Protein AF-A0A7Y0R2D5-F1 (afdb_monomer)

Organism: Vibrio alginolyticus (NCBI:txid663)

Sequence (213 aa):
MATIHVSGTKLSPEKVQVPLNRKFLIALAVLFLLAMHFFMPNPGGSGLALSFNATTWIAFSFALGIGCYQLASNRILRYSKLTIGLLISAIIMTLPVFYPNADSTLAANKLIGLWSGFLFFVVLQQFHFSNKHRQRLLWFIVLAVVIEALFGLTQYLFLKPGNPFGYDTIANRPYGIFQQPNVMASFLATGLVIASYLLARQPYKYSRKLSDV

pLDDT: mean 88.31, std 12.71, range [44.97, 98.19]

Foldseek 3Di:
DDDDDCPPHPPPPDPPPDFCLVVLLVLLLCLLVPQQQDDDDFPDDDAVSQRSNVSNVVSLVSNLVSLVVLCVVVVDFDDDPVLVVLVVVLVVVCVVCPDPPHDCVVCVRVNCCSVSVSSSVSSVRSGDDDPVSVLSSLVSLLNSLVQQVVQQCCQQPPDDPPDNRPRDNPVSQRDRSNVDSVVNVVSNVSSVVSVVVSVVPDDCPPPPPPDDD

Nearest PDB structures (foldseek):
  2azj-assembly1_B  TM=2.675E-01  e=4.786E-01  Saccharolobus solfataricus
  7tai-assembly1_C  TM=2.132E-01  e=9.738E-01  Homo sapiens
  8fca-assembly1_A  TM=2.030E-01  e=3.337E+00  Homo sapiens
  8j8j-assembly1_B  TM=2.276E-01  e=9.021E+00  Mycobacterium tuberculosis H37Rv
  8x94-assembly1_A  TM=1.944E-01  e=5.358E+00  Homo sapiens

Secondary structure (DSSP, 8-state):
------TTSTTSPP--PPPTHHHHHHHHHHHHHTGGG--------SGGGSHHHHHHHHHHHHHHHHHHHHHHHH------HHHHHHHHHHHHHHGGGGSTT--HHHHHHHHHHHHHHHHHHHHHHHS---HHHHHHHHHHHHHHHHHHHHHHHHHHHH--TT-TT---TTTT---TTTT-HHHHHHHHHHHHHHHHHHHHTS-----------

Structure (mmCIF, N/CA/C/O backbone):
data_AF-A0A7Y0R2D5-F1
#
_entry.id   AF-A0A7Y0R2D5-F1
#
loop_
_atom_site.group_PDB
_atom_site.id
_atom_site.type_symbol
_atom_site.label_atom_id
_atom_site.label_alt_id
_atom_site.label_comp_id
_atom_site.label_asym_id
_atom_site.label_entity_id
_atom_site.label_seq_id
_atom_site.pdbx_PDB_ins_code
_atom_site.Cartn_x
_atom_site.Cartn_y
_atom_site.Cartn_z
_atom_site.occupancy
_atom_site.B_iso_or_equiv
_atom_site.auth_seq_id
_atom_site.auth_comp_id
_atom_site.auth_asym_id
_atom_site.auth_atom_id
_atom_site.pdbx_PDB_model_num
ATOM 1 N N . MET A 1 1 ? -41.477 -0.221 38.442 1.00 44.97 1 MET A N 1
ATOM 2 C CA . MET A 1 1 ? -40.235 -0.088 37.648 1.00 44.97 1 MET A CA 1
ATOM 3 C C . MET A 1 1 ? -40.588 0.737 36.417 1.00 44.97 1 MET A C 1
ATOM 5 O O . MET A 1 1 ? -41.401 0.276 35.631 1.00 44.97 1 MET A O 1
ATOM 9 N N . ALA A 1 2 ? -40.128 1.987 36.316 1.00 54.59 2 ALA A N 1
ATOM 10 C CA . ALA A 1 2 ? -40.517 2.883 35.223 1.00 54.59 2 ALA A CA 1
ATOM 11 C C . ALA A 1 2 ? -39.583 2.685 34.019 1.00 54.59 2 ALA A C 1
ATOM 13 O O . ALA A 1 2 ? -38.383 2.936 34.114 1.00 54.59 2 ALA A O 1
ATOM 14 N N . THR A 1 3 ? -40.119 2.214 32.896 1.00 60.94 3 THR A N 1
ATOM 15 C CA . THR A 1 3 ? -39.405 2.116 31.617 1.00 60.94 3 THR A CA 1
ATOM 16 C C . THR A 1 3 ? -39.427 3.470 30.917 1.00 60.94 3 THR A C 1
ATOM 18 O O . THR A 1 3 ? -40.472 3.921 30.454 1.00 60.94 3 THR A O 1
ATOM 21 N N . ILE A 1 4 ? -38.273 4.134 30.856 1.00 67.75 4 ILE A N 1
ATOM 22 C CA . ILE A 1 4 ? -38.132 5.448 30.223 1.00 67.75 4 ILE A CA 1
ATOM 23 C C . ILE A 1 4 ? -38.023 5.262 28.702 1.00 67.75 4 ILE A C 1
ATOM 25 O O . ILE A 1 4 ? -37.048 4.698 28.205 1.00 67.75 4 ILE A O 1
ATOM 29 N N . HIS A 1 5 ? -39.014 5.753 27.955 1.00 64.00 5 HIS A N 1
ATOM 30 C CA . HIS A 1 5 ? -38.984 5.811 26.492 1.00 64.00 5 HIS A CA 1
ATOM 31 C C . HIS A 1 5 ? -38.195 7.048 26.033 1.00 64.00 5 HIS A C 1
ATOM 33 O O . HIS A 1 5 ? -38.699 8.165 26.047 1.00 64.00 5 HIS A O 1
ATOM 39 N N . VAL A 1 6 ? -36.939 6.849 25.628 1.00 76.50 6 VAL A N 1
ATOM 40 C CA . VAL A 1 6 ? -36.021 7.916 25.166 1.00 76.50 6 VAL A CA 1
ATOM 41 C C . VAL A 1 6 ? -35.970 8.080 23.639 1.00 76.50 6 VAL A C 1
ATOM 43 O O . VAL A 1 6 ? -35.228 8.921 23.127 1.00 76.50 6 VAL A O 1
ATOM 46 N N . SER A 1 7 ? -36.758 7.307 22.889 1.00 63.78 7 SER A N 1
ATOM 47 C CA . SER A 1 7 ? -36.815 7.346 21.421 1.00 63.78 7 SER A CA 1
ATOM 48 C C . SER A 1 7 ? -37.226 8.735 20.903 1.00 63.78 7 SER A C 1
ATOM 50 O O . SER A 1 7 ? -38.314 9.206 21.206 1.00 63.78 7 SER A O 1
ATOM 52 N N . GLY A 1 8 ? -36.361 9.389 20.116 1.00 66.31 8 GLY A N 1
ATOM 53 C CA . GLY A 1 8 ? -36.620 10.718 19.533 1.00 66.31 8 GLY A CA 1
ATOM 54 C C . GLY A 1 8 ? -36.127 11.913 20.362 1.00 66.31 8 GLY A C 1
ATOM 55 O O . GLY A 1 8 ? -36.285 13.053 19.935 1.00 66.31 8 GLY A O 1
ATOM 56 N N . THR A 1 9 ? -35.497 11.678 21.517 1.00 78.00 9 THR A N 1
ATOM 57 C CA . THR A 1 9 ? -34.893 12.735 22.352 1.00 78.00 9 THR A CA 1
ATOM 58 C C . THR A 1 9 ? -33.369 12.784 22.198 1.00 78.00 9 THR A C 1
ATOM 60 O O . THR A 1 9 ? -32.759 11.828 21.732 1.00 78.00 9 THR A O 1
ATOM 63 N N . LYS A 1 10 ? -32.713 13.858 22.670 1.00 65.12 10 LYS A N 1
ATOM 64 C CA . LYS A 1 10 ? -31.234 13.937 22.758 1.00 65.12 10 LYS A CA 1
ATOM 65 C C . LYS A 1 10 ? -30.606 12.846 23.646 1.00 65.12 10 LYS A C 1
ATOM 67 O O . LYS A 1 10 ? -29.397 12.661 23.609 1.00 65.12 10 LYS A O 1
ATOM 72 N N . LEU A 1 11 ? -31.423 12.158 24.449 1.00 64.44 11 LEU A N 1
ATOM 73 C CA . LEU A 1 11 ? -31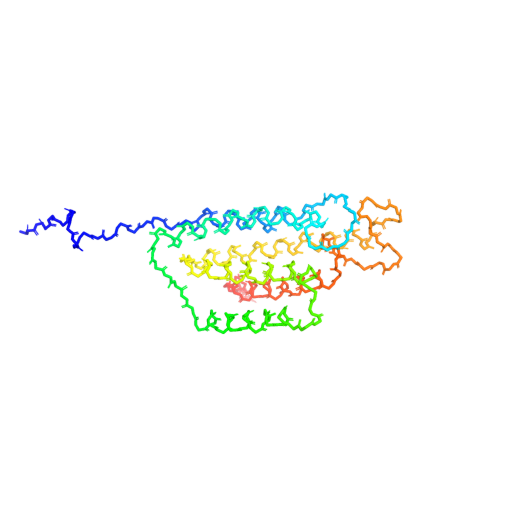.037 11.041 25.312 1.00 64.44 11 LEU A CA 1
ATOM 74 C C . LEU A 1 11 ? -31.230 9.678 24.627 1.00 64.44 11 LEU A C 1
ATOM 76 O O . LEU A 1 11 ? -30.951 8.647 25.238 1.00 64.44 11 LEU A O 1
ATOM 80 N N . SER A 1 12 ? -31.713 9.643 23.377 1.00 61.81 12 SER A N 1
ATOM 81 C CA . SER A 1 12 ? -31.755 8.402 22.609 1.00 61.81 12 SER A CA 1
ATOM 82 C C . SER A 1 12 ? -30.322 7.904 22.410 1.00 61.81 12 SER A C 1
ATOM 84 O O . SER A 1 12 ? -29.493 8.702 21.961 1.00 61.81 12 SER A O 1
ATOM 86 N N . PRO A 1 13 ? -30.007 6.629 22.706 1.00 59.66 13 PRO A N 1
ATOM 87 C CA . PRO A 1 13 ? -28.683 6.095 22.427 1.00 59.66 13 PRO A CA 1
ATOM 88 C C . PRO A 1 13 ? -28.382 6.311 20.945 1.00 59.66 13 PRO A C 1
ATOM 90 O O . PRO A 1 13 ? -29.146 5.875 20.078 1.00 59.66 13 PRO A O 1
ATOM 93 N N . GLU A 1 14 ? -27.304 7.045 20.666 1.00 59.59 14 GLU A N 1
ATOM 94 C CA . GLU A 1 14 ? -26.873 7.328 19.304 1.00 59.59 14 GLU A CA 1
ATOM 95 C C . GLU A 1 14 ? -26.738 5.991 18.575 1.00 59.59 14 GLU A C 1
ATOM 97 O O . GLU A 1 14 ? -26.116 5.052 19.080 1.00 59.59 14 GLU A O 1
ATOM 102 N N . LYS A 1 15 ? -27.414 5.860 17.429 1.00 52.84 15 LYS A N 1
ATOM 103 C CA . LYS A 1 15 ? -27.491 4.601 16.691 1.00 52.84 15 LYS A CA 1
ATOM 104 C C . LYS A 1 15 ? -26.086 4.253 16.208 1.00 52.84 15 LYS A C 1
ATOM 106 O O . LYS A 1 15 ? -25.672 4.713 15.148 1.00 52.84 15 LYS A O 1
ATOM 111 N N . VAL A 1 16 ? -25.358 3.458 16.995 1.00 55.94 16 VAL A N 1
ATOM 112 C CA . VAL A 1 16 ? -24.011 2.985 16.671 1.00 55.94 16 VAL A CA 1
ATOM 113 C C . VAL A 1 16 ? -24.111 2.229 15.355 1.00 55.94 16 VAL A C 1
ATOM 115 O O . VAL A 1 16 ? -24.606 1.101 15.301 1.00 55.94 16 VAL A O 1
ATOM 118 N N . GLN A 1 17 ? -23.716 2.880 14.263 1.00 61.12 17 GLN A N 1
ATOM 119 C CA . GLN A 1 17 ? -23.755 2.244 12.961 1.00 61.12 17 GLN A CA 1
ATOM 120 C C . GLN A 1 17 ? -22.763 1.087 12.942 1.00 61.12 17 GLN A C 1
ATOM 122 O O . GLN A 1 17 ? -21.652 1.177 13.470 1.00 61.12 17 GLN A O 1
ATOM 127 N N . VAL A 1 18 ? -23.192 -0.021 12.338 1.00 61.84 18 VAL A N 1
ATOM 128 C CA . VAL A 1 18 ? -22.400 -1.247 12.265 1.00 61.84 18 VAL A CA 1
ATOM 129 C C . VAL A 1 18 ? -21.063 -0.925 11.588 1.00 61.84 18 VAL A C 1
ATOM 131 O O . VAL A 1 18 ? -21.065 -0.388 10.478 1.00 61.84 18 VAL A O 1
ATOM 134 N N . PRO A 1 19 ? -19.918 -1.239 12.217 1.00 73.88 19 PRO A N 1
ATOM 135 C CA . PRO A 1 19 ? -18.622 -0.889 11.660 1.00 73.88 19 PRO A CA 1
ATOM 136 C C . PRO A 1 19 ? -18.417 -1.600 10.318 1.00 73.88 19 PRO A C 1
ATOM 138 O O . PRO A 1 19 ? -18.518 -2.827 10.229 1.00 73.88 19 PRO A O 1
ATOM 141 N N . LEU A 1 20 ? -18.049 -0.852 9.273 1.00 87.38 20 LEU A N 1
ATOM 142 C CA . LEU A 1 20 ? -17.816 -1.375 7.918 1.00 87.38 20 LEU A CA 1
ATOM 143 C C . LEU A 1 20 ? -16.516 -2.187 7.792 1.00 87.38 20 LEU A C 1
ATOM 145 O O . LEU A 1 20 ? -16.071 -2.488 6.684 1.00 87.38 20 LEU A O 1
ATOM 149 N N . ASN A 1 21 ? -15.948 -2.613 8.925 1.00 90.38 21 ASN A N 1
ATOM 150 C CA . ASN A 1 21 ? -14.736 -3.415 9.053 1.00 90.38 21 ASN A CA 1
ATOM 151 C C . ASN A 1 21 ? -14.682 -4.568 8.044 1.00 90.38 21 ASN A C 1
ATOM 153 O O . ASN A 1 21 ? -13.664 -4.753 7.392 1.00 90.38 21 ASN A O 1
ATOM 157 N N . ARG A 1 22 ? -15.762 -5.352 7.895 1.00 91.25 22 ARG A N 1
ATOM 158 C CA . ARG A 1 22 ? -15.768 -6.503 6.973 1.00 91.25 22 ARG A CA 1
ATOM 159 C C . ARG A 1 22 ? -15.600 -6.064 5.518 1.00 91.25 22 ARG A C 1
ATOM 161 O O . ARG A 1 22 ? -14.794 -6.655 4.811 1.00 91.25 22 ARG A O 1
ATOM 168 N N . LYS A 1 23 ? -16.341 -5.039 5.084 1.00 94.00 23 LYS A N 1
ATOM 169 C CA . LYS A 1 23 ? -16.268 -4.523 3.708 1.00 94.00 23 LYS A CA 1
ATOM 170 C C . LYS A 1 23 ? -14.892 -3.923 3.434 1.00 94.00 23 LYS A C 1
ATOM 172 O O . LYS A 1 23 ? -14.291 -4.218 2.410 1.00 94.00 23 LYS A O 1
ATOM 177 N N . PHE A 1 24 ? -14.371 -3.163 4.392 1.00 94.94 24 PHE A N 1
ATOM 178 C CA . PHE A 1 24 ? -13.039 -2.579 4.307 1.00 94.94 24 PHE A CA 1
ATOM 179 C C . PHE A 1 24 ? -11.937 -3.651 4.239 1.00 94.94 24 PHE A C 1
ATOM 181 O O . PHE A 1 24 ? -11.052 -3.570 3.397 1.00 94.94 24 PHE A O 1
ATOM 188 N N . LEU A 1 25 ? -12.027 -4.712 5.051 1.00 95.12 25 LEU A N 1
ATOM 189 C CA . LEU A 1 25 ? -11.098 -5.846 4.984 1.00 95.12 25 LEU A CA 1
ATOM 190 C C . LEU A 1 25 ? -11.156 -6.579 3.641 1.00 95.12 25 LEU A C 1
ATOM 192 O O . LEU A 1 25 ? -10.112 -6.989 3.151 1.00 95.12 25 LEU A O 1
ATOM 196 N N . ILE A 1 26 ? -12.343 -6.748 3.052 1.00 96.62 26 ILE A N 1
ATOM 197 C CA . ILE A 1 26 ? -12.482 -7.344 1.715 1.00 96.62 26 ILE A CA 1
ATOM 198 C C . ILE A 1 26 ? -11.821 -6.445 0.668 1.00 96.62 26 ILE A C 1
ATOM 200 O O . ILE A 1 26 ? -11.064 -6.948 -0.153 1.00 96.62 26 ILE A O 1
ATOM 204 N N . ALA A 1 27 ? -12.044 -5.130 0.726 1.00 96.75 27 ALA A N 1
ATOM 205 C CA . ALA A 1 27 ? -11.402 -4.189 -0.191 1.00 96.75 27 ALA A CA 1
ATOM 206 C C . ALA A 1 27 ? -9.868 -4.254 -0.091 1.00 96.75 27 ALA A C 1
ATOM 208 O O . ALA A 1 27 ? -9.187 -4.311 -1.111 1.00 96.75 27 ALA A O 1
ATOM 209 N N . LEU A 1 28 ? -9.322 -4.337 1.127 1.00 96.94 28 LEU A N 1
ATOM 210 C CA . LEU A 1 28 ? -7.883 -4.515 1.330 1.00 96.94 28 LEU A CA 1
ATOM 211 C C . LEU A 1 28 ? -7.375 -5.890 0.891 1.00 96.94 28 LEU A C 1
ATOM 213 O O . LEU A 1 28 ? -6.275 -5.976 0.359 1.00 96.94 28 LEU A O 1
ATOM 217 N N . ALA A 1 29 ? -8.161 -6.952 1.064 1.00 97.38 29 ALA A N 1
ATOM 218 C CA . ALA A 1 29 ? -7.810 -8.269 0.545 1.00 97.38 29 ALA A CA 1
ATOM 219 C C . ALA A 1 29 ? -7.727 -8.253 -0.986 1.00 97.38 29 ALA A C 1
ATOM 221 O O . ALA A 1 29 ? -6.763 -8.757 -1.545 1.00 97.38 29 ALA A O 1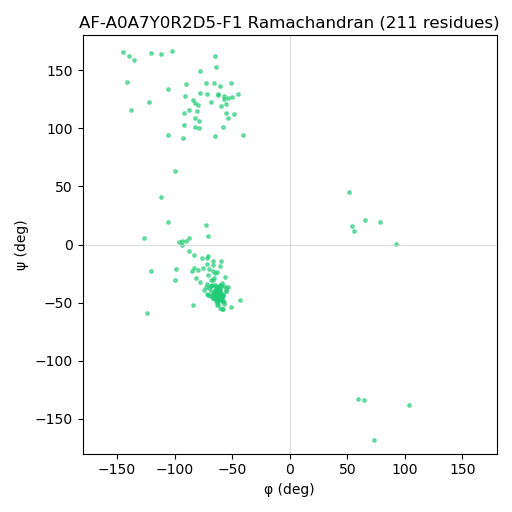
ATOM 222 N N . VAL A 1 30 ? -8.697 -7.633 -1.666 1.00 97.56 30 VAL A N 1
ATOM 223 C CA . VAL A 1 30 ? -8.672 -7.472 -3.128 1.00 97.56 30 VAL A CA 1
ATOM 224 C C . VAL A 1 30 ? -7.461 -6.649 -3.558 1.00 97.56 30 VAL A C 1
ATOM 226 O O . VAL A 1 30 ? -6.772 -7.039 -4.495 1.00 97.56 30 VAL A O 1
ATOM 229 N N . LEU A 1 31 ? -7.166 -5.552 -2.856 1.00 96.88 31 LEU A N 1
ATOM 230 C CA . LEU A 1 31 ? -6.004 -4.714 -3.144 1.00 96.88 31 LEU A CA 1
ATOM 231 C C . LEU A 1 31 ? -4.697 -5.509 -3.071 1.00 96.88 31 LEU A C 1
ATOM 233 O O . LEU A 1 31 ? -3.952 -5.542 -4.047 1.00 96.88 31 LEU A O 1
ATOM 237 N N . PHE A 1 32 ? -4.443 -6.161 -1.932 1.00 96.81 32 PHE A N 1
ATOM 238 C CA . PHE A 1 32 ? -3.174 -6.839 -1.676 1.00 96.81 32 PHE A CA 1
ATOM 239 C C . PHE A 1 32 ? -3.049 -8.187 -2.372 1.00 96.81 32 PHE A C 1
ATOM 241 O O . PHE A 1 32 ? -1.942 -8.559 -2.707 1.00 96.81 32 PHE A O 1
ATOM 24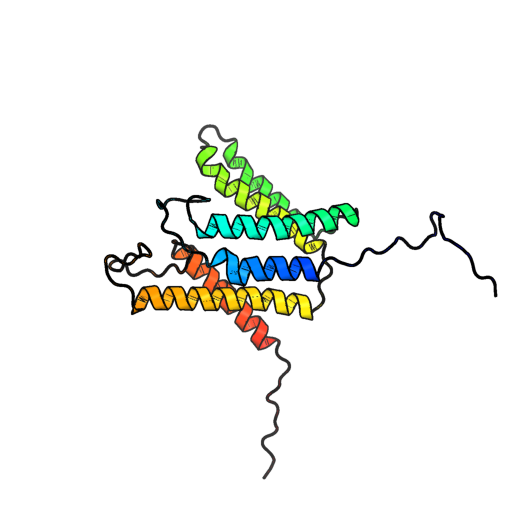8 N N . LEU A 1 33 ? -4.133 -8.942 -2.564 1.00 97.06 33 LEU A N 1
ATOM 249 C CA . LEU A 1 33 ? -4.049 -10.313 -3.082 1.00 97.06 33 LEU A CA 1
ATOM 250 C C . LEU A 1 33 ? -4.331 -10.410 -4.580 1.00 97.06 33 LEU A C 1
ATOM 252 O O . LEU A 1 33 ? 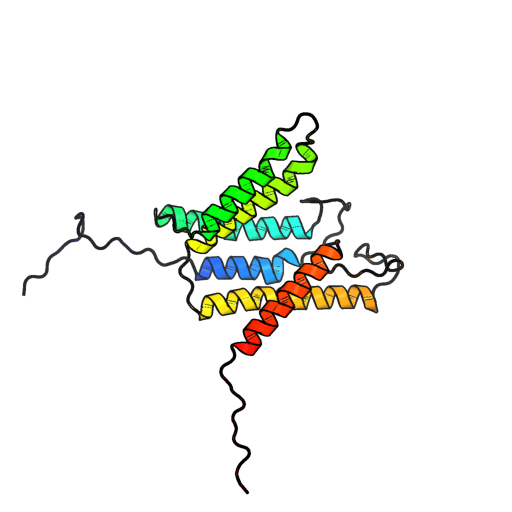-3.904 -11.377 -5.201 1.00 97.06 33 LEU A O 1
ATOM 256 N N . LEU A 1 34 ? -5.019 -9.431 -5.173 1.00 95.94 34 LEU A N 1
ATOM 257 C CA . LEU A 1 34 ? -5.424 -9.485 -6.581 1.00 95.94 34 LEU A CA 1
ATOM 258 C C . LEU A 1 34 ? -4.918 -8.278 -7.370 1.00 95.94 34 LEU A C 1
ATOM 260 O O . LEU A 1 34 ? -4.188 -8.442 -8.341 1.00 95.94 34 LEU A O 1
ATOM 264 N N . ALA A 1 35 ? -5.294 -7.067 -6.959 1.00 95.75 35 ALA A N 1
ATOM 265 C CA . ALA A 1 35 ? -5.157 -5.878 -7.793 1.00 95.75 35 ALA A CA 1
ATOM 266 C C . ALA A 1 35 ? -3.700 -5.506 -8.085 1.00 95.75 35 ALA A C 1
ATOM 268 O O . ALA A 1 35 ? -3.383 -5.154 -9.221 1.00 95.75 35 ALA A O 1
ATOM 269 N N . MET A 1 36 ? -2.819 -5.606 -7.086 1.00 94.38 36 MET A N 1
ATOM 270 C CA . MET A 1 36 ? -1.411 -5.245 -7.260 1.00 94.38 36 MET A CA 1
ATOM 271 C C . MET A 1 36 ? -0.620 -6.211 -8.143 1.00 94.38 36 MET A C 1
ATOM 273 O O . MET A 1 36 ? 0.376 -5.803 -8.719 1.00 94.38 36 MET A O 1
ATOM 277 N N . HIS A 1 37 ? -1.085 -7.447 -8.319 1.00 94.94 37 HIS A N 1
ATOM 278 C CA . HIS A 1 37 ? -0.378 -8.488 -9.074 1.00 94.94 37 HIS A CA 1
ATOM 279 C C . HIS A 1 37 ? -0.692 -8.470 -10.579 1.00 94.94 37 HIS A C 1
ATOM 281 O O . HIS A 1 37 ? -0.304 -9.379 -11.312 1.00 94.94 37 HIS A O 1
ATOM 287 N N . PHE A 1 38 ? -1.445 -7.474 -11.051 1.00 92.19 38 PHE A N 1
ATOM 288 C CA . PHE A 1 38 ? -1.891 -7.420 -12.436 1.00 92.19 38 PHE A CA 1
ATOM 289 C C . PHE A 1 38 ? -0.792 -6.911 -13.374 1.00 92.19 38 PHE A C 1
ATOM 291 O O . PHE A 1 38 ? -0.332 -5.768 -13.280 1.00 92.19 38 PHE A O 1
ATOM 298 N N . PHE A 1 39 ? -0.430 -7.750 -14.344 1.00 89.75 39 PHE A N 1
ATOM 299 C CA . PHE A 1 39 ? 0.496 -7.401 -15.411 1.00 89.75 39 PHE A CA 1
ATOM 300 C C . PHE A 1 39 ? -0.237 -7.189 -16.735 1.00 89.75 39 PHE A C 1
ATOM 302 O O . PHE A 1 39 ? -1.028 -8.027 -17.164 1.00 89.75 39 PHE A O 1
ATOM 309 N N . MET A 1 40 ? 0.101 -6.099 -17.418 1.00 88.81 40 MET A N 1
ATOM 310 C CA . MET A 1 40 ? -0.212 -5.886 -18.824 1.00 88.81 40 MET A CA 1
ATOM 311 C C . MET A 1 40 ? 0.987 -5.195 -19.481 1.00 88.81 40 MET A C 1
ATOM 313 O O . MET A 1 40 ? 1.567 -4.300 -18.849 1.00 88.81 40 MET A O 1
ATOM 317 N N . PRO A 1 41 ? 1.357 -5.568 -20.724 1.00 86.44 41 PRO A N 1
ATOM 318 C CA . PRO A 1 41 ? 2.361 -4.839 -21.486 1.00 86.44 41 PRO A CA 1
ATOM 319 C C . PRO A 1 41 ? 2.038 -3.348 -21.484 1.00 86.44 41 PRO A C 1
ATOM 321 O O . PRO A 1 41 ? 0.912 -2.935 -21.765 1.00 86.44 41 PRO A O 1
ATOM 324 N N . ASN A 1 42 ? 3.020 -2.549 -21.097 1.00 86.31 42 ASN A N 1
ATOM 325 C CA . ASN A 1 42 ? 2.868 -1.120 -20.904 1.00 86.31 42 ASN A CA 1
ATOM 326 C C . ASN A 1 42 ? 4.064 -0.397 -21.543 1.00 86.31 42 ASN A C 1
ATOM 328 O O . ASN A 1 42 ? 5.099 -1.024 -21.772 1.00 86.31 42 ASN A O 1
ATOM 332 N N . PRO A 1 43 ? 3.939 0.900 -21.867 1.00 78.56 43 PRO A N 1
ATOM 333 C CA . PRO A 1 43 ? 4.992 1.644 -22.561 1.00 78.56 43 PRO A CA 1
ATOM 334 C C . PRO A 1 43 ? 6.227 1.934 -21.683 1.00 78.56 43 PRO A C 1
ATOM 336 O O . PRO A 1 43 ? 7.112 2.675 -22.106 1.00 78.56 43 PRO A O 1
ATOM 339 N N . GLY A 1 44 ? 6.301 1.380 -20.465 1.00 78.62 44 GLY A N 1
ATOM 340 C CA . GLY A 1 44 ? 7.278 1.751 -19.447 1.00 78.62 44 GLY A CA 1
ATOM 341 C C . GLY A 1 44 ? 6.981 3.117 -18.814 1.00 78.62 44 GLY A C 1
ATOM 342 O O . GLY A 1 44 ? 5.907 3.696 -18.986 1.00 78.62 44 GLY A O 1
ATOM 343 N N . GLY A 1 45 ? 7.941 3.641 -18.050 1.00 84.69 45 GLY A N 1
ATOM 344 C CA . GLY A 1 45 ? 7.842 4.956 -17.410 1.00 84.69 45 GLY A CA 1
ATOM 345 C C . GLY A 1 45 ? 7.529 4.893 -15.912 1.00 84.69 45 GLY A C 1
ATOM 346 O O . GLY A 1 45 ? 8.128 4.113 -15.175 1.00 84.69 45 GLY A O 1
ATOM 347 N N . SER A 1 46 ? 6.647 5.776 -15.429 1.00 83.12 46 SER A N 1
ATOM 348 C CA . SER A 1 46 ? 6.364 5.931 -13.993 1.00 83.12 46 SER A CA 1
ATOM 349 C C . SER A 1 46 ? 4.898 6.263 -13.700 1.00 83.12 46 SER A C 1
ATOM 351 O O . SER A 1 46 ? 4.133 6.640 -14.588 1.00 83.12 46 SER A O 1
ATOM 353 N N . GLY A 1 47 ? 4.493 6.133 -12.432 1.00 85.75 47 GLY A N 1
ATOM 354 C CA . GLY A 1 47 ? 3.131 6.450 -11.999 1.00 85.75 47 GLY A CA 1
ATOM 355 C C . GLY A 1 47 ? 2.094 5.519 -12.630 1.00 85.75 47 GLY A C 1
ATOM 356 O O . GLY A 1 47 ? 2.284 4.303 -12.648 1.00 85.75 47 GLY A O 1
ATOM 357 N N . LEU A 1 48 ? 1.001 6.087 -13.145 1.00 86.31 48 LEU A N 1
ATOM 358 C CA . LEU A 1 48 ? -0.119 5.336 -13.732 1.00 86.31 48 LEU A CA 1
ATOM 359 C C . LEU A 1 48 ? 0.197 4.679 -15.085 1.00 86.31 48 LEU A C 1
ATOM 361 O O . LEU A 1 48 ? -0.597 3.864 -15.544 1.00 86.31 48 LEU A O 1
ATOM 365 N N . ALA A 1 49 ? 1.344 4.987 -15.704 1.00 86.75 49 ALA A N 1
ATOM 366 C CA . ALA A 1 49 ? 1.792 4.294 -16.914 1.00 86.75 49 ALA A CA 1
ATOM 367 C C . ALA A 1 49 ? 2.100 2.806 -16.654 1.00 86.75 49 ALA A C 1
ATOM 369 O O . ALA A 1 49 ? 2.018 1.983 -17.561 1.00 86.75 49 ALA A O 1
ATOM 370 N N . LEU A 1 50 ? 2.417 2.454 -15.404 1.00 87.62 50 LEU A N 1
ATOM 371 C CA . LEU A 1 50 ? 2.660 1.081 -14.978 1.00 87.62 50 LEU A CA 1
ATOM 372 C C . LEU A 1 50 ? 1.322 0.384 -14.698 1.00 87.62 50 LEU A C 1
ATOM 374 O O . LEU A 1 50 ? 0.553 0.824 -13.840 1.00 87.62 50 LEU A O 1
ATOM 378 N N . SER A 1 51 ? 1.056 -0.727 -15.390 1.00 87.19 51 SER A N 1
ATOM 379 C CA . SER A 1 51 ? -0.247 -1.418 -15.362 1.00 87.19 51 SER A CA 1
ATOM 380 C C . SER A 1 51 ? -0.706 -1.803 -13.952 1.00 87.19 51 SER A C 1
ATOM 382 O O . SER A 1 51 ? -1.878 -1.637 -13.616 1.00 87.19 51 SER A O 1
ATOM 384 N N . PHE A 1 52 ? 0.224 -2.262 -13.111 1.00 90.19 52 PHE A N 1
ATOM 385 C CA . PHE A 1 52 ? -0.072 -2.673 -11.739 1.00 90.19 52 PHE A CA 1
ATOM 386 C C . PHE A 1 52 ? -0.456 -1.492 -10.839 1.00 90.19 52 PHE A C 1
ATOM 388 O O . PHE A 1 52 ? -1.255 -1.647 -9.915 1.00 90.19 52 PHE A O 1
ATOM 395 N N . ASN A 1 53 ? 0.075 -0.290 -11.105 1.00 92.94 53 ASN A N 1
ATOM 396 C CA . ASN A 1 53 ? -0.311 0.907 -10.366 1.00 92.94 53 ASN A CA 1
ATOM 397 C C . ASN A 1 53 ? -1.766 1.248 -10.668 1.00 92.94 53 ASN A C 1
ATOM 399 O O . ASN A 1 53 ? -2.527 1.488 -9.736 1.00 92.94 53 ASN A O 1
ATOM 403 N N . ALA A 1 54 ? -2.176 1.233 -11.939 1.00 92.62 54 ALA A N 1
ATOM 404 C CA . ALA A 1 54 ? -3.548 1.558 -12.321 1.00 92.62 54 ALA A CA 1
ATOM 405 C C . ALA A 1 54 ? -4.571 0.637 -11.632 1.00 92.62 54 ALA A C 1
ATOM 407 O O . ALA A 1 54 ? -5.511 1.120 -10.997 1.00 92.62 54 ALA A O 1
ATOM 408 N N . THR A 1 55 ? -4.360 -0.681 -11.670 1.00 94.81 55 THR A N 1
ATOM 409 C CA . THR A 1 55 ? -5.243 -1.644 -10.991 1.00 94.81 55 THR A CA 1
ATOM 410 C C . THR A 1 55 ? -5.218 -1.491 -9.474 1.00 94.81 55 THR A C 1
ATOM 412 O O . THR A 1 55 ? -6.273 -1.539 -8.834 1.00 94.81 55 THR A O 1
ATOM 415 N N . THR A 1 56 ? -4.043 -1.236 -8.890 1.00 95.56 56 THR A N 1
ATOM 416 C CA . THR A 1 56 ? -3.908 -0.964 -7.452 1.00 95.56 56 THR A CA 1
ATOM 417 C C . THR A 1 56 ? -4.683 0.286 -7.051 1.00 95.56 56 THR A C 1
ATOM 419 O O . THR A 1 56 ? -5.436 0.237 -6.082 1.00 95.56 56 THR A O 1
ATOM 422 N N . TRP A 1 57 ? -4.572 1.382 -7.807 1.00 96.19 57 TRP A N 1
ATOM 423 C CA . TRP A 1 57 ? -5.299 2.630 -7.554 1.00 96.19 57 TRP A CA 1
ATOM 424 C C . TRP A 1 57 ? -6.815 2.454 -7.665 1.00 96.19 57 TRP A C 1
ATOM 426 O O . TRP A 1 57 ? -7.548 2.995 -6.835 1.00 96.19 57 TRP A O 1
ATOM 436 N N . ILE A 1 58 ? -7.291 1.645 -8.617 1.00 95.75 58 ILE A N 1
ATOM 437 C CA . ILE A 1 58 ? -8.714 1.296 -8.726 1.00 95.75 58 ILE A CA 1
ATOM 438 C C . ILE A 1 58 ? -9.180 0.580 -7.454 1.00 95.75 58 ILE A C 1
ATOM 440 O O . ILE A 1 58 ? -10.109 1.051 -6.799 1.00 95.75 58 ILE A O 1
ATOM 444 N N . ALA A 1 59 ? -8.521 -0.508 -7.045 1.00 96.69 59 ALA A N 1
ATOM 445 C CA . ALA A 1 59 ? -8.893 -1.239 -5.829 1.00 96.69 59 ALA A CA 1
ATOM 446 C C . ALA A 1 59 ? -8.771 -0.373 -4.560 1.00 96.69 59 ALA A C 1
ATOM 448 O O . ALA A 1 59 ? -9.620 -0.421 -3.666 1.00 96.69 59 ALA A O 1
ATOM 449 N N . PHE A 1 60 ? -7.740 0.465 -4.503 1.00 97.00 60 PHE A N 1
ATOM 450 C CA . PHE A 1 60 ? -7.486 1.401 -3.416 1.00 97.00 60 PHE A CA 1
ATOM 451 C C . PHE A 1 60 ? -8.569 2.471 -3.285 1.00 97.00 60 PHE A C 1
ATOM 453 O O . PHE A 1 60 ? -8.960 2.794 -2.163 1.00 97.00 60 PHE A O 1
ATOM 460 N N . SER A 1 61 ? -9.123 2.957 -4.399 1.00 97.00 61 SER A N 1
ATOM 461 C CA . SER A 1 61 ? -10.225 3.924 -4.382 1.00 97.00 61 SER A CA 1
ATOM 462 C C . SER A 1 61 ? -11.466 3.383 -3.660 1.00 97.00 61 SER A C 1
ATOM 464 O O . SER A 1 61 ? -12.099 4.118 -2.902 1.00 97.00 61 SER A O 1
ATOM 466 N N . PHE A 1 62 ? -11.766 2.082 -3.783 1.00 96.94 62 PHE A N 1
ATOM 467 C CA . PHE A 1 62 ? -12.856 1.445 -3.038 1.00 96.94 62 PHE A CA 1
ATOM 468 C C . PHE A 1 62 ? -12.562 1.381 -1.538 1.00 96.94 62 PHE A C 1
ATOM 470 O O . PHE A 1 62 ? -13.440 1.678 -0.725 1.00 96.94 62 PHE A O 1
ATOM 477 N N . ALA A 1 63 ? -11.333 1.021 -1.152 1.00 96.25 63 ALA A N 1
ATOM 478 C CA . ALA A 1 63 ? -10.932 1.002 0.254 1.00 96.25 63 ALA A CA 1
ATOM 479 C C . ALA A 1 63 ? -11.018 2.408 0.875 1.00 96.25 63 ALA A C 1
ATOM 481 O O . ALA A 1 63 ? -11.620 2.573 1.941 1.00 96.25 63 ALA A O 1
ATOM 482 N N . LEU A 1 64 ? -10.495 3.426 0.181 1.00 96.69 64 LEU A N 1
ATOM 483 C CA . LEU A 1 64 ? -10.619 4.827 0.581 1.00 96.69 64 LEU A CA 1
ATOM 484 C C . LEU A 1 64 ? -12.080 5.272 0.659 1.00 96.69 64 LEU A C 1
ATOM 486 O O . LEU A 1 64 ? -12.472 5.854 1.663 1.00 96.69 64 LEU A O 1
ATOM 490 N N . GLY A 1 65 ? -12.902 4.950 -0.341 1.00 96.31 65 GLY A N 1
ATOM 491 C CA . GLY A 1 65 ? -14.320 5.306 -0.374 1.00 96.31 65 GLY A CA 1
ATOM 492 C C . GLY A 1 65 ? -15.099 4.740 0.815 1.00 96.31 65 GLY A C 1
ATOM 493 O O . GLY A 1 65 ? -15.820 5.476 1.487 1.00 96.31 65 GLY A O 1
ATOM 494 N N . ILE A 1 66 ? -14.896 3.458 1.147 1.00 95.44 66 ILE A N 1
ATOM 495 C CA . ILE A 1 66 ? -15.496 2.825 2.337 1.00 95.44 66 ILE A CA 1
ATOM 496 C C . ILE A 1 66 ? -15.038 3.536 3.616 1.00 95.44 66 ILE A C 1
ATOM 498 O O . ILE A 1 66 ? -15.827 3.751 4.536 1.00 95.44 66 ILE A O 1
ATOM 502 N N . GLY A 1 67 ? -13.763 3.909 3.669 1.00 94.00 67 GLY A N 1
ATOM 503 C CA . GLY A 1 67 ? -13.165 4.653 4.765 1.00 94.00 67 GLY A CA 1
ATOM 504 C C . GLY A 1 67 ? -13.735 6.047 4.985 1.00 94.00 67 GLY A C 1
ATOM 505 O O . GLY A 1 67 ? -14.154 6.383 6.092 1.00 94.00 67 GLY A O 1
ATOM 506 N N . CYS A 1 68 ? -13.786 6.846 3.923 1.00 94.25 68 CYS A N 1
ATOM 507 C CA . CYS A 1 68 ? -14.373 8.180 3.934 1.00 94.25 68 CYS A CA 1
ATOM 508 C C . CYS A 1 68 ? -15.862 8.120 4.280 1.00 94.25 68 CYS A C 1
ATOM 510 O O . CYS A 1 68 ? -16.339 8.940 5.058 1.00 94.25 68 CYS A O 1
ATOM 512 N N . TYR A 1 69 ? -16.586 7.113 3.781 1.00 94.19 69 TYR A N 1
ATOM 513 C CA . TYR A 1 69 ? -17.983 6.894 4.147 1.00 94.19 69 TYR A CA 1
ATOM 514 C C . TYR A 1 69 ? -18.138 6.564 5.640 1.00 94.19 69 TYR A C 1
ATOM 516 O O . TYR A 1 69 ? -18.995 7.136 6.309 1.00 94.19 69 TYR A O 1
ATOM 524 N N . GLN A 1 70 ? -17.276 5.706 6.201 1.00 90.88 70 GLN A N 1
ATOM 525 C CA . GLN A 1 70 ? -17.264 5.418 7.641 1.00 90.88 70 GLN A CA 1
ATOM 526 C C . GLN A 1 70 ? -16.994 6.683 8.472 1.00 90.88 70 GLN A C 1
ATOM 528 O O . GLN A 1 70 ? -17.657 6.897 9.488 1.00 90.88 70 GLN A O 1
ATOM 533 N N . LEU A 1 71 ? -16.045 7.518 8.039 1.00 91.38 71 LEU A N 1
ATOM 534 C CA . LEU A 1 71 ? -15.723 8.790 8.687 1.00 91.38 71 LEU A CA 1
ATOM 535 C C . LEU A 1 71 ? -16.912 9.761 8.639 1.00 91.38 71 LEU A C 1
ATOM 537 O O . LEU A 1 71 ? -17.311 10.293 9.674 1.00 91.38 71 LEU A O 1
ATOM 541 N N . ALA A 1 72 ? -17.512 9.945 7.461 1.00 90.50 72 ALA A N 1
ATOM 542 C CA . ALA A 1 72 ? -18.655 10.832 7.261 1.00 90.50 72 ALA A CA 1
ATOM 543 C C . ALA A 1 72 ? -19.884 10.392 8.071 1.00 90.50 72 ALA A C 1
ATOM 545 O O . ALA A 1 72 ? -20.602 11.230 8.615 1.00 90.50 72 ALA A O 1
ATOM 546 N N . SER A 1 73 ? -20.105 9.079 8.186 1.00 87.69 73 SER A N 1
ATOM 547 C CA . SER A 1 73 ? -21.249 8.533 8.917 1.00 87.69 73 SER A CA 1
ATOM 548 C C . SER A 1 73 ? -21.090 8.638 10.434 1.00 87.69 73 SER A C 1
ATOM 550 O O . SER A 1 73 ? -22.045 8.963 11.135 1.00 87.69 73 SER A O 1
ATOM 552 N N . ASN A 1 74 ? -19.875 8.413 10.946 1.00 86.56 74 ASN A N 1
ATOM 553 C CA . ASN A 1 74 ? -19.593 8.505 12.379 1.00 86.56 74 ASN A CA 1
ATOM 554 C C . ASN A 1 74 ? -19.405 9.946 12.868 1.00 86.56 74 ASN A C 1
ATOM 556 O O . ASN A 1 74 ? -19.500 10.177 14.067 1.00 86.56 74 ASN A O 1
ATOM 560 N N . ARG A 1 75 ? -19.074 10.893 11.974 1.00 86.69 75 ARG A N 1
ATOM 561 C CA . ARG A 1 75 ? -18.828 12.322 12.270 1.00 86.69 75 ARG A CA 1
ATOM 562 C C . ARG A 1 75 ? -17.774 12.598 13.351 1.00 86.69 75 ARG A C 1
ATOM 564 O O . ARG A 1 75 ? -17.680 13.709 13.862 1.00 86.69 75 ARG A O 1
ATOM 571 N N . ILE A 1 76 ? -16.956 11.602 13.677 1.00 85.88 76 ILE A N 1
ATOM 572 C CA . ILE A 1 76 ? -15.887 11.687 14.670 1.00 85.88 76 ILE A CA 1
ATOM 573 C C . ILE A 1 76 ? -14.582 11.341 13.969 1.00 85.88 76 ILE A C 1
ATOM 575 O O . ILE A 1 76 ? -14.443 10.244 13.428 1.00 85.88 76 ILE A O 1
ATOM 579 N N . LEU A 1 77 ? -13.620 12.262 14.021 1.00 91.31 77 LEU A N 1
ATOM 580 C CA . LEU A 1 77 ? -12.272 12.046 13.514 1.00 91.31 77 LEU A CA 1
ATOM 581 C C . LEU A 1 77 ? -11.371 11.525 14.636 1.00 91.31 77 LEU A C 1
ATOM 583 O O . LEU A 1 77 ? -11.053 12.240 15.584 1.00 91.31 77 LEU A O 1
ATOM 587 N N . ARG A 1 78 ? -10.928 10.276 14.513 1.00 91.00 78 ARG A N 1
ATOM 588 C CA . ARG A 1 78 ? -9.925 9.682 15.405 1.00 91.00 78 ARG A CA 1
ATOM 589 C C . ARG A 1 78 ? -8.533 9.916 14.842 1.00 91.00 78 ARG A C 1
ATOM 591 O O . ARG A 1 78 ? -8.276 9.566 13.693 1.00 91.00 78 ARG A O 1
ATOM 598 N N . TYR A 1 79 ? -7.638 10.465 15.652 1.00 94.69 79 TYR A N 1
ATOM 599 C CA . TYR A 1 79 ? -6.246 10.687 15.277 1.00 94.69 79 TYR A CA 1
ATOM 600 C C . TYR A 1 79 ? -5.305 10.360 16.439 1.00 94.69 79 TYR A C 1
ATOM 602 O O . TYR A 1 79 ? -5.703 10.279 17.600 1.00 94.69 79 TYR A O 1
ATOM 610 N N . SER A 1 80 ? -4.034 10.165 16.112 1.00 95.00 80 SER A N 1
ATOM 611 C CA . SER A 1 80 ? -2.953 9.877 17.056 1.00 95.00 80 SER A CA 1
ATOM 612 C C . SER A 1 80 ? -1.863 10.946 16.974 1.00 95.00 80 SER A C 1
ATOM 614 O O . SER A 1 80 ? -1.777 11.675 15.986 1.00 95.00 80 SER A O 1
ATOM 616 N N . LYS A 1 81 ? -0.964 11.009 17.969 1.00 96.56 81 LYS A N 1
ATOM 617 C CA . LYS A 1 81 ? 0.235 11.874 17.906 1.00 96.56 81 LYS A CA 1
ATOM 618 C C . LYS A 1 81 ? 1.053 11.621 16.629 1.00 96.56 81 LYS A C 1
ATOM 620 O O . LYS A 1 81 ? 1.535 12.564 16.011 1.00 96.56 81 LYS A O 1
ATOM 625 N N . LEU A 1 82 ? 1.117 10.359 16.189 1.00 96.75 82 LEU A N 1
ATOM 626 C CA . LEU A 1 82 ? 1.740 9.968 14.923 1.00 96.75 82 LEU A CA 1
ATOM 627 C C . LEU A 1 82 ? 1.057 10.621 13.710 1.00 96.75 82 LEU A C 1
ATOM 629 O O . LEU A 1 82 ? 1.739 11.011 12.774 1.00 96.75 82 LEU A O 1
ATOM 633 N N . THR A 1 83 ? -0.268 10.795 13.736 1.00 96.81 83 THR A N 1
ATOM 634 C CA . THR A 1 83 ? -1.007 11.463 12.645 1.00 96.81 83 THR A CA 1
ATOM 635 C C . THR A 1 83 ? -0.570 12.907 12.477 1.00 96.81 83 THR A C 1
ATOM 637 O O . THR A 1 83 ? -0.372 13.348 11.353 1.00 96.81 83 THR A O 1
ATOM 640 N N . ILE A 1 84 ? -0.373 13.624 13.585 1.00 97.44 84 ILE A N 1
ATOM 641 C CA . ILE A 1 84 ? 0.100 15.011 13.558 1.00 97.44 84 ILE A CA 1
ATOM 642 C C . ILE A 1 84 ? 1.533 15.065 13.022 1.00 97.44 84 ILE A C 1
ATOM 644 O O . ILE A 1 84 ? 1.819 15.865 12.137 1.00 97.44 84 ILE A O 1
ATOM 648 N N . GLY A 1 85 ? 2.414 14.180 13.504 1.00 97.81 85 GLY A N 1
ATOM 649 C CA . GLY A 1 85 ? 3.789 14.091 13.006 1.00 97.81 85 GLY A CA 1
ATOM 650 C C . GLY A 1 85 ? 3.845 13.838 11.497 1.00 97.81 85 GLY A C 1
ATOM 651 O O . GLY A 1 85 ? 4.497 14.585 10.777 1.00 97.81 85 GLY A O 1
ATOM 652 N N . LEU A 1 86 ? 3.089 12.849 11.008 1.00 97.62 86 LEU A N 1
ATOM 653 C CA . LEU A 1 86 ? 3.014 12.530 9.579 1.00 97.62 86 LEU A CA 1
ATOM 654 C C . LEU A 1 86 ? 2.380 13.653 8.750 1.00 97.62 86 LEU A C 1
ATOM 656 O O . LEU A 1 86 ? 2.810 13.871 7.622 1.00 97.62 86 LEU A O 1
ATOM 660 N N . LEU A 1 87 ? 1.400 14.382 9.294 1.00 98.19 87 LEU A N 1
ATOM 661 C CA . LEU A 1 87 ? 0.818 15.548 8.626 1.00 98.19 87 LEU A CA 1
ATOM 662 C C . LEU A 1 87 ? 1.866 16.648 8.440 1.00 98.19 87 LEU A C 1
ATOM 664 O O . LEU A 1 87 ? 2.014 17.169 7.338 1.00 98.19 87 LEU A O 1
ATOM 668 N N . ILE A 1 88 ? 2.624 16.968 9.492 1.00 98.19 88 ILE A N 1
ATOM 669 C CA . ILE A 1 88 ? 3.713 17.951 9.422 1.00 98.19 88 ILE A CA 1
ATOM 670 C C . ILE A 1 88 ? 4.759 17.499 8.397 1.00 98.19 88 ILE A C 1
ATOM 672 O O . ILE A 1 88 ? 5.156 18.290 7.545 1.00 98.19 88 ILE A O 1
ATOM 676 N N . SER A 1 89 ? 5.158 16.223 8.414 1.00 97.56 89 SER A N 1
ATOM 677 C CA . SER A 1 89 ? 6.081 15.671 7.416 1.00 97.56 89 SER A CA 1
ATOM 678 C C . SER A 1 89 ? 5.538 15.796 5.990 1.00 97.56 89 SER A C 1
ATOM 680 O O . SER A 1 89 ? 6.274 16.224 5.106 1.00 97.56 89 SER A O 1
ATOM 682 N N . ALA A 1 90 ? 4.259 15.485 5.757 1.00 97.75 90 ALA A N 1
ATOM 683 C CA . ALA A 1 90 ? 3.638 15.606 4.439 1.00 97.75 90 ALA A CA 1
ATOM 684 C C . ALA A 1 90 ? 3.590 17.063 3.948 1.00 97.75 90 ALA A C 1
ATOM 686 O O . ALA A 1 90 ? 3.865 17.331 2.776 1.00 97.75 90 ALA A O 1
ATOM 687 N N . ILE A 1 91 ? 3.312 18.014 4.847 1.00 97.88 91 ILE A N 1
ATOM 688 C CA . ILE A 1 91 ? 3.358 19.451 4.549 1.00 97.88 91 ILE A CA 1
ATOM 689 C C . ILE A 1 91 ? 4.780 19.858 4.155 1.00 97.88 91 ILE A C 1
ATOM 691 O O . ILE A 1 91 ? 4.965 20.437 3.087 1.00 97.88 91 ILE A O 1
ATOM 695 N N . ILE A 1 92 ? 5.788 19.498 4.958 1.00 97.56 92 ILE A N 1
ATOM 696 C CA . ILE A 1 92 ? 7.198 19.809 4.676 1.00 97.56 92 ILE A CA 1
ATOM 697 C C . ILE A 1 92 ? 7.628 19.218 3.328 1.00 97.56 92 ILE A C 1
ATOM 699 O O . ILE A 1 92 ? 8.239 19.915 2.523 1.00 97.56 92 ILE A O 1
ATOM 703 N N . MET A 1 93 ? 7.262 17.967 3.039 1.00 96.44 93 MET A N 1
ATOM 704 C CA . MET A 1 93 ? 7.570 17.311 1.762 1.00 96.44 93 MET A CA 1
ATOM 705 C C . MET A 1 93 ? 6.845 17.932 0.559 1.00 96.44 93 MET A C 1
ATOM 707 O O . MET A 1 93 ? 7.269 17.716 -0.574 1.00 96.44 93 MET A O 1
ATOM 711 N N . THR A 1 94 ? 5.779 18.706 0.780 1.00 96.56 94 THR A N 1
ATOM 712 C CA . THR A 1 94 ? 5.055 19.427 -0.280 1.00 96.56 94 THR A CA 1
ATOM 713 C C . THR A 1 94 ? 5.699 20.785 -0.597 1.00 96.56 94 THR A C 1
ATOM 715 O O . THR A 1 94 ? 5.554 21.278 -1.713 1.00 96.56 94 THR A O 1
ATOM 718 N N . LEU A 1 95 ? 6.463 21.375 0.333 1.00 94.88 95 LEU A N 1
ATOM 719 C CA . LEU A 1 95 ? 7.072 22.705 0.168 1.00 94.88 95 LEU A CA 1
ATOM 720 C C . LEU A 1 95 ? 7.955 22.877 -1.082 1.00 94.88 95 LEU A C 1
ATOM 722 O O . LEU A 1 95 ? 7.846 23.933 -1.708 1.00 94.88 95 LEU A O 1
ATOM 726 N N . PRO A 1 96 ? 8.791 21.898 -1.495 1.00 94.44 96 PRO A N 1
ATOM 727 C CA . PRO A 1 96 ? 9.685 22.076 -2.640 1.00 94.44 96 PRO A CA 1
ATOM 728 C C . PRO A 1 96 ? 8.972 22.373 -3.964 1.00 94.44 96 PRO A C 1
ATOM 730 O O . PRO A 1 96 ? 9.598 22.887 -4.881 1.00 94.44 96 PRO A O 1
ATOM 733 N N . VAL A 1 97 ? 7.672 22.083 -4.074 1.00 95.06 97 VAL A N 1
ATOM 734 C CA . VAL A 1 97 ? 6.861 22.372 -5.273 1.00 95.06 97 VAL A CA 1
ATOM 735 C C . VAL A 1 97 ? 6.684 23.873 -5.503 1.00 95.06 97 VAL A C 1
ATOM 737 O O . VAL A 1 97 ? 6.446 24.291 -6.630 1.00 95.06 97 VAL A O 1
ATOM 740 N N . PHE A 1 98 ? 6.827 24.691 -4.460 1.00 94.25 98 PHE A N 1
ATOM 741 C CA . PHE A 1 98 ? 6.708 26.147 -4.550 1.00 94.25 98 PHE A CA 1
ATOM 742 C C . PHE A 1 98 ? 8.042 26.845 -4.849 1.00 94.25 98 PHE A C 1
ATOM 744 O O . PHE A 1 98 ? 8.103 28.074 -4.852 1.00 94.25 98 PHE A O 1
ATOM 751 N N . TYR A 1 99 ? 9.128 26.095 -5.059 1.00 94.81 99 TYR A N 1
ATOM 752 C CA . TYR A 1 99 ? 10.431 26.688 -5.353 1.00 94.81 99 TYR A CA 1
ATOM 753 C C . TYR A 1 99 ? 10.512 27.147 -6.819 1.00 94.81 99 TYR A C 1
ATOM 755 O O . TYR A 1 99 ? 9.910 26.511 -7.682 1.00 94.81 99 TYR A O 1
ATOM 763 N N . PRO A 1 100 ? 11.285 28.206 -7.137 1.00 92.44 100 PRO A N 1
ATOM 764 C CA . PRO A 1 100 ? 11.314 28.794 -8.483 1.00 92.44 100 PRO A CA 1
ATOM 765 C C . PRO A 1 100 ? 11.660 27.821 -9.622 1.00 92.44 100 PRO A C 1
ATOM 767 O O . PRO A 1 100 ? 11.205 28.011 -10.742 1.00 92.44 100 PRO A O 1
ATOM 770 N N . ASN A 1 101 ? 12.434 26.769 -9.334 1.00 91.25 101 ASN A N 1
ATOM 771 C CA . ASN A 1 101 ? 12.870 25.762 -10.310 1.00 91.25 101 ASN A CA 1
ATOM 772 C C . ASN A 1 101 ? 12.127 24.422 -10.159 1.00 91.25 101 ASN A C 1
ATOM 774 O O . ASN A 1 101 ? 12.636 23.377 -10.567 1.00 91.25 101 ASN A O 1
ATOM 778 N N . ALA A 1 102 ? 10.971 24.418 -9.496 1.00 91.75 102 ALA A N 1
ATOM 779 C CA . ALA A 1 102 ? 10.216 23.200 -9.263 1.00 91.75 102 ALA A CA 1
ATOM 780 C C . ALA A 1 102 ? 9.439 22.772 -10.513 1.00 91.75 102 ALA A C 1
ATOM 782 O O . ALA A 1 102 ? 8.675 23.545 -11.087 1.00 91.75 102 ALA A O 1
ATOM 783 N N . ASP A 1 103 ? 9.577 21.500 -10.884 1.00 92.38 103 ASP A N 1
ATOM 784 C CA . ASP A 1 103 ? 8.735 20.881 -11.903 1.00 92.38 103 ASP A CA 1
ATOM 785 C C . A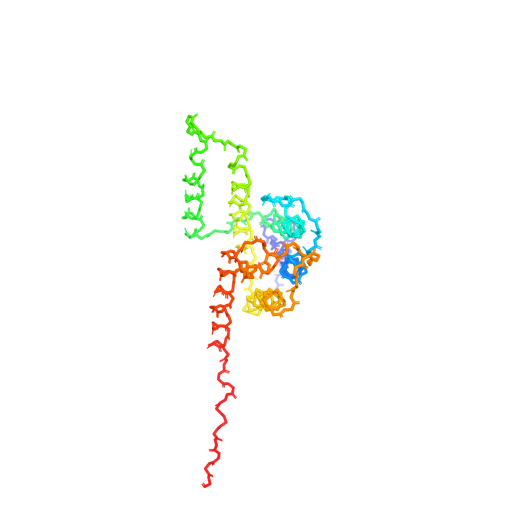SP A 1 103 ? 7.511 20.229 -11.243 1.00 92.38 103 ASP A C 1
ATOM 787 O O . ASP A 1 103 ? 7.581 19.149 -10.640 1.00 92.38 103 ASP A O 1
ATOM 791 N N . SER A 1 104 ? 6.367 20.905 -11.358 1.00 88.31 104 SER A N 1
ATOM 792 C CA . SER A 1 104 ? 5.096 20.446 -10.798 1.00 88.31 104 SER A CA 1
ATOM 793 C C . SER A 1 104 ? 4.589 19.161 -11.457 1.00 88.31 104 SER A C 1
ATOM 795 O O . SER A 1 104 ? 3.949 18.346 -10.787 1.00 88.31 104 SER A O 1
ATOM 797 N N . THR A 1 105 ? 4.921 18.918 -12.728 1.00 89.31 105 THR A N 1
ATOM 798 C CA . THR A 1 105 ? 4.486 17.721 -13.460 1.00 89.31 105 THR A CA 1
ATOM 799 C C . THR A 1 105 ? 5.218 16.478 -12.960 1.00 89.31 105 THR A C 1
ATOM 801 O O . THR A 1 105 ? 4.591 15.456 -12.670 1.00 89.31 105 THR A O 1
ATOM 804 N N . LEU A 1 106 ? 6.529 16.586 -12.726 1.00 87.44 106 LEU A N 1
ATOM 805 C CA . LEU A 1 106 ? 7.335 15.508 -12.144 1.00 87.44 106 LEU A CA 1
ATOM 806 C C . LEU A 1 106 ? 7.021 15.270 -10.660 1.00 87.44 106 LEU A C 1
ATOM 808 O O . LEU A 1 106 ? 7.236 14.162 -10.142 1.00 87.44 106 LEU A O 1
ATOM 812 N N . ALA A 1 107 ? 6.541 16.295 -9.954 1.00 91.62 107 ALA A N 1
ATOM 813 C CA . ALA A 1 107 ? 6.137 16.199 -8.556 1.00 91.62 107 ALA A CA 1
ATOM 814 C C . ALA A 1 107 ? 4.726 15.613 -8.373 1.00 91.62 107 ALA A C 1
ATOM 816 O O . ALA A 1 107 ? 4.486 14.945 -7.366 1.00 91.62 107 ALA A O 1
ATOM 817 N N . ALA A 1 108 ? 3.818 15.796 -9.339 1.00 91.31 108 ALA A N 1
ATOM 818 C CA . ALA A 1 108 ? 2.399 15.453 -9.217 1.00 91.31 108 ALA A CA 1
ATOM 819 C C . ALA A 1 108 ? 2.159 14.016 -8.729 1.00 91.31 108 ALA A C 1
ATOM 821 O O . ALA A 1 108 ? 1.523 13.812 -7.696 1.00 91.31 108 ALA A O 1
ATOM 822 N N . ASN A 1 109 ? 2.741 13.015 -9.400 1.00 90.44 109 ASN A N 1
ATOM 823 C CA . ASN A 1 109 ? 2.570 11.605 -9.021 1.00 90.44 109 ASN A CA 1
ATOM 824 C C . ASN A 1 109 ? 3.075 11.307 -7.597 1.00 90.44 109 ASN A C 1
ATOM 826 O O . ASN A 1 109 ? 2.478 10.502 -6.881 1.00 90.44 109 ASN A O 1
ATOM 830 N N . LYS A 1 110 ? 4.154 11.975 -7.167 1.00 91.19 110 LYS A N 1
ATOM 831 C CA . LYS A 1 110 ? 4.733 11.807 -5.826 1.00 91.19 110 LYS A CA 1
ATOM 832 C C . LYS A 1 110 ? 3.819 12.412 -4.759 1.00 91.19 110 LYS A C 1
ATOM 834 O O . LYS A 1 110 ? 3.566 11.771 -3.742 1.00 91.19 110 LYS A O 1
ATOM 839 N N . LEU A 1 111 ? 3.282 13.608 -5.010 1.00 95.44 111 LEU A N 1
ATOM 840 C CA . LEU A 1 111 ? 2.357 14.288 -4.099 1.00 95.44 111 LEU A CA 1
ATOM 841 C C . LEU A 1 111 ? 1.008 13.575 -4.003 1.00 95.44 111 LEU A C 1
ATOM 843 O O . LEU A 1 111 ? 0.477 13.437 -2.904 1.00 95.44 111 LEU A O 1
ATOM 847 N N . ILE A 1 112 ? 0.472 13.078 -5.122 1.00 94.88 112 ILE A N 1
ATOM 848 C CA . ILE A 1 112 ? -0.759 12.277 -5.130 1.00 94.88 112 ILE A CA 1
ATOM 849 C C . ILE A 1 112 ? -0.565 11.029 -4.266 1.00 94.88 112 ILE A C 1
ATOM 851 O O . ILE A 1 112 ? -1.407 10.741 -3.416 1.00 94.88 112 ILE A O 1
ATOM 855 N N . GLY A 1 113 ? 0.562 10.326 -4.424 1.00 94.31 113 GLY A N 1
ATOM 856 C CA . GLY A 1 113 ? 0.915 9.188 -3.575 1.00 94.31 113 GLY A CA 1
ATOM 857 C C . GLY A 1 113 ? 1.029 9.564 -2.094 1.00 94.31 113 GLY A C 1
ATOM 858 O O . GLY A 1 113 ? 0.427 8.902 -1.249 1.00 94.31 113 GLY A O 1
ATOM 859 N N . LEU A 1 114 ? 1.737 10.654 -1.780 1.00 96.94 114 LEU A N 1
ATOM 860 C CA . LEU A 1 114 ? 1.934 11.154 -0.415 1.00 96.94 114 LEU A CA 1
ATOM 861 C C . LEU A 1 114 ? 0.604 11.469 0.283 1.00 96.94 114 LEU A C 1
ATOM 863 O O . LEU A 1 114 ? 0.318 10.930 1.354 1.00 96.94 114 LEU A O 1
ATOM 867 N N . TRP A 1 115 ? -0.224 12.318 -0.327 1.00 97.88 115 TRP A N 1
ATOM 868 C CA . TRP A 1 115 ? -1.478 12.769 0.273 1.00 97.88 115 TRP A CA 1
ATOM 869 C C . TRP A 1 115 ? -2.538 11.670 0.301 1.00 97.88 115 TRP A C 1
ATOM 871 O O . TRP A 1 115 ? -3.277 11.569 1.280 1.00 97.88 115 TRP A O 1
ATOM 881 N N . SER A 1 116 ? -2.574 10.788 -0.700 1.00 96.81 116 SER A N 1
ATOM 882 C CA . SER A 1 116 ? -3.475 9.630 -0.672 1.00 96.81 116 SER A CA 1
ATOM 883 C C . SER A 1 116 ? -3.053 8.601 0.377 1.00 96.81 116 SER A C 1
ATOM 885 O O . SER A 1 116 ? -3.906 8.039 1.061 1.00 96.81 116 SER A O 1
ATOM 887 N N . GLY A 1 117 ? -1.746 8.381 0.559 1.00 96.69 117 GLY A N 1
ATOM 888 C CA . GLY A 1 117 ? -1.208 7.539 1.628 1.00 96.69 117 GLY A CA 1
ATOM 889 C C . GLY A 1 117 ? -1.512 8.106 3.016 1.00 96.69 117 GLY A C 1
ATOM 890 O O . GLY A 1 117 ? -1.956 7.373 3.901 1.00 96.69 117 GLY A O 1
ATOM 891 N N . PHE A 1 118 ? -1.364 9.423 3.193 1.00 97.88 118 PHE A N 1
ATOM 892 C CA . PHE A 1 118 ? -1.756 10.109 4.423 1.00 97.88 118 PHE A CA 1
ATOM 893 C C . PHE A 1 118 ? -3.265 9.991 4.687 1.00 97.88 118 PHE A C 1
ATOM 895 O O . PHE A 1 118 ? -3.671 9.599 5.783 1.00 97.88 118 PHE A O 1
ATOM 902 N N . LEU A 1 119 ? -4.102 10.250 3.678 1.00 97.31 119 LEU A N 1
ATOM 903 C CA . LEU A 1 119 ? -5.554 10.096 3.778 1.00 97.31 119 LEU A CA 1
ATOM 904 C C . LEU A 1 119 ? -5.937 8.661 4.155 1.00 97.31 119 LEU A C 1
ATOM 906 O O . LEU A 1 119 ? -6.771 8.451 5.035 1.00 97.31 119 LEU A O 1
ATOM 910 N N . PHE A 1 120 ? -5.296 7.669 3.541 1.00 96.88 120 PHE A N 1
ATOM 911 C CA . PHE A 1 120 ? -5.512 6.266 3.868 1.00 96.88 120 PHE A CA 1
ATOM 912 C C . PHE A 1 120 ? -5.127 5.938 5.311 1.00 96.88 120 PHE A C 1
ATOM 914 O O . PHE A 1 120 ? -5.875 5.252 6.005 1.00 96.88 120 PHE A O 1
ATOM 921 N N . PHE A 1 121 ? -4.012 6.478 5.803 1.00 96.56 121 PHE A N 1
ATOM 922 C CA . PHE A 1 121 ? -3.614 6.339 7.202 1.00 96.56 121 PHE A CA 1
ATOM 923 C C . PHE A 1 121 ? -4.632 6.962 8.172 1.00 96.56 121 PHE A C 1
ATOM 925 O O . PHE A 1 121 ? -4.939 6.374 9.213 1.00 96.56 121 PHE A O 1
ATOM 932 N N . VAL A 1 122 ? -5.200 8.124 7.837 1.00 95.88 122 VAL A N 1
ATOM 933 C CA . VAL A 1 122 ? -6.284 8.745 8.617 1.00 95.88 122 VAL A CA 1
ATOM 934 C C . VAL A 1 122 ? -7.531 7.861 8.601 1.00 95.88 122 VAL A C 1
ATOM 936 O O . VAL A 1 122 ? -8.098 7.572 9.653 1.00 95.88 122 VAL A O 1
ATOM 939 N N . VAL A 1 123 ? -7.932 7.373 7.429 1.00 94.81 123 VAL A N 1
ATOM 940 C CA . VAL A 1 123 ? -9.072 6.464 7.250 1.00 94.81 123 VAL A CA 1
ATOM 941 C C . VAL A 1 123 ? -8.912 5.177 8.067 1.00 94.81 123 VAL A C 1
ATOM 943 O O . VAL A 1 123 ? -9.854 4.749 8.735 1.00 94.81 123 VAL A O 1
ATOM 946 N N . LEU A 1 124 ? -7.720 4.576 8.069 1.00 93.69 124 LEU A N 1
ATOM 947 C CA . LEU A 1 124 ? -7.428 3.350 8.815 1.00 93.69 124 LEU A CA 1
ATOM 948 C C . LEU A 1 124 ? -7.701 3.498 10.316 1.00 93.69 124 LEU A C 1
ATOM 950 O O . LEU A 1 124 ? -8.179 2.554 10.946 1.00 93.69 124 LEU A O 1
ATOM 954 N N . GLN A 1 125 ? -7.447 4.680 10.884 1.00 92.88 125 GLN A N 1
ATOM 955 C CA . GLN A 1 125 ? -7.681 4.965 12.303 1.00 92.88 125 GLN A CA 1
ATOM 956 C C . GLN A 1 125 ? -9.167 5.077 12.670 1.00 92.88 125 GLN A C 1
ATOM 958 O O . GLN A 1 125 ? -9.518 4.968 13.848 1.00 92.88 125 GLN A O 1
ATOM 963 N N . GLN A 1 126 ? -10.053 5.254 11.686 1.00 91.88 126 GLN A N 1
ATOM 964 C CA . GLN A 1 126 ? -11.494 5.361 11.936 1.00 91.88 126 GLN A CA 1
ATOM 965 C C . GLN A 1 126 ? -12.127 4.000 12.252 1.00 91.88 126 GLN A C 1
ATOM 967 O O . GLN A 1 126 ? -13.180 3.931 12.891 1.00 91.88 126 GLN A O 1
ATOM 972 N N . PHE A 1 127 ? -11.468 2.902 11.872 1.00 91.00 127 PHE A N 1
ATOM 973 C CA . PHE A 1 127 ? -11.953 1.545 12.096 1.00 91.00 127 PHE A CA 1
ATOM 974 C C . PHE A 1 127 ? -11.482 0.969 13.435 1.00 91.00 127 PHE A C 1
ATOM 976 O O . PHE A 1 127 ? -10.319 1.065 13.824 1.00 91.00 127 PHE A O 1
ATOM 983 N N . HIS A 1 128 ? -12.388 0.285 14.139 1.00 87.69 128 HIS A N 1
ATOM 984 C CA . HIS A 1 128 ? -12.044 -0.454 15.353 1.00 87.69 128 HIS A CA 1
ATOM 985 C C . HIS A 1 128 ? -11.724 -1.915 15.012 1.00 87.69 128 HIS A C 1
ATOM 987 O O . HIS A 1 128 ? -12.610 -2.770 14.943 1.00 87.69 128 HIS A O 1
ATOM 993 N N . PHE A 1 129 ? -10.449 -2.210 14.757 1.00 88.62 129 PHE A N 1
ATOM 994 C CA . PHE A 1 129 ? -10.001 -3.565 14.431 1.00 88.62 129 PHE A CA 1
ATOM 995 C C . PHE A 1 129 ? -9.751 -4.410 15.682 1.00 88.62 129 PHE A C 1
ATOM 997 O O . PHE A 1 129 ? -8.906 -4.066 16.510 1.00 88.62 129 PHE A O 1
ATOM 1004 N N . SER A 1 130 ? -10.414 -5.569 15.755 1.00 89.31 130 SER A N 1
ATOM 1005 C CA . SER A 1 130 ? -10.071 -6.632 16.702 1.00 89.31 130 SER A CA 1
ATOM 1006 C C . SER A 1 130 ? -8.680 -7.204 16.400 1.00 89.31 130 SER A C 1
ATOM 1008 O O . SER A 1 130 ? -8.174 -7.077 15.281 1.00 89.31 130 SER A O 1
ATOM 1010 N N . ASN A 1 131 ? -8.079 -7.911 17.360 1.00 88.56 131 ASN A N 1
ATOM 1011 C CA . ASN A 1 131 ? -6.797 -8.594 17.141 1.00 88.56 131 ASN A CA 1
ATOM 1012 C C . ASN A 1 131 ? -6.844 -9.560 15.946 1.00 88.56 131 ASN A C 1
ATOM 1014 O O . ASN A 1 131 ? -5.902 -9.607 15.159 1.00 88.56 131 ASN A O 1
ATOM 1018 N N . LYS A 1 132 ? -7.976 -10.251 15.744 1.00 89.62 132 LYS A N 1
ATOM 1019 C CA . LYS A 1 132 ? -8.194 -11.121 14.576 1.00 89.62 132 LYS A CA 1
ATOM 1020 C C . LYS A 1 132 ? -8.154 -10.333 13.263 1.00 89.62 132 LYS A C 1
ATOM 1022 O O . LYS A 1 132 ? -7.557 -10.792 12.296 1.00 89.62 132 LYS A O 1
ATOM 1027 N N . HIS A 1 133 ? -8.763 -9.145 13.216 1.00 92.44 133 HIS A N 1
ATOM 1028 C CA . HIS A 1 133 ? -8.720 -8.288 12.025 1.00 92.44 133 HIS A CA 1
ATOM 1029 C C . HIS A 1 133 ? -7.301 -7.792 11.734 1.00 92.44 133 HIS A C 1
ATOM 1031 O O . HIS A 1 133 ? -6.861 -7.861 10.592 1.00 92.44 133 HIS A O 1
ATOM 1037 N N . ARG A 1 134 ? -6.567 -7.360 12.766 1.00 91.81 134 ARG A N 1
ATOM 1038 C CA . ARG A 1 134 ? -5.172 -6.914 12.626 1.00 91.81 134 ARG A CA 1
ATOM 1039 C C . ARG A 1 134 ? -4.275 -8.031 12.094 1.00 91.81 134 ARG A C 1
ATOM 1041 O O . ARG A 1 134 ? -3.524 -7.804 11.157 1.00 91.81 134 ARG A O 1
ATOM 1048 N N . GLN A 1 135 ? -4.404 -9.248 12.626 1.00 93.12 135 GLN A N 1
ATOM 1049 C CA . GLN A 1 135 ? -3.655 -10.402 12.121 1.00 93.12 135 GLN A CA 1
ATOM 1050 C C . GLN A 1 135 ? -3.987 -10.719 10.658 1.00 93.12 135 GLN A C 1
ATOM 1052 O O . GLN A 1 135 ? -3.075 -10.983 9.885 1.00 93.12 135 GLN A O 1
ATOM 1057 N N . ARG A 1 136 ? -5.264 -10.652 10.251 1.00 94.19 136 ARG A N 1
ATOM 1058 C CA . ARG A 1 136 ? -5.653 -10.848 8.841 1.00 94.19 136 ARG A CA 1
ATOM 1059 C C . ARG A 1 136 ? -5.015 -9.814 7.912 1.00 94.19 136 ARG A C 1
ATOM 1061 O O . ARG A 1 136 ? -4.523 -10.195 6.861 1.00 94.19 136 ARG A O 1
ATOM 1068 N N . LEU A 1 137 ? -4.981 -8.542 8.316 1.00 94.94 137 LEU A N 1
ATOM 1069 C CA . LEU A 1 137 ? -4.320 -7.481 7.547 1.00 94.94 137 LEU A CA 1
ATOM 1070 C C . LEU A 1 137 ? -2.830 -7.767 7.338 1.00 94.94 137 LEU A C 1
ATOM 1072 O O . LEU A 1 137 ? -2.340 -7.656 6.220 1.00 94.94 137 LEU A O 1
ATOM 1076 N N . LEU A 1 138 ? -2.128 -8.184 8.396 1.00 96.12 138 LEU A N 1
ATOM 1077 C CA . LEU A 1 138 ? -0.717 -8.562 8.299 1.00 96.12 138 LEU A CA 1
ATOM 1078 C C . LEU A 1 138 ? -0.517 -9.777 7.382 1.00 96.12 138 LEU A C 1
ATOM 1080 O O . LEU A 1 138 ? 0.407 -9.786 6.575 1.00 96.12 138 LEU A O 1
ATOM 1084 N N . TRP A 1 139 ? -1.409 -10.769 7.451 1.00 96.81 139 TRP A N 1
ATOM 1085 C CA . TRP A 1 139 ? -1.376 -11.923 6.551 1.00 96.81 139 TRP A CA 1
ATOM 1086 C C . TRP A 1 139 ? -1.604 -11.555 5.085 1.00 96.81 139 TRP A C 1
ATOM 1088 O O . TRP A 1 139 ? -0.963 -12.153 4.230 1.00 96.81 139 TRP A O 1
ATOM 1098 N N . PHE A 1 140 ? -2.457 -10.574 4.772 1.00 97.62 140 PHE A N 1
ATOM 1099 C CA . PHE A 1 140 ? -2.621 -10.113 3.388 1.00 97.62 140 PHE A CA 1
ATOM 1100 C C . PHE A 1 140 ? -1.313 -9.566 2.814 1.00 97.62 140 PHE A C 1
ATOM 1102 O O . PHE A 1 140 ? -0.967 -9.902 1.687 1.00 97.62 140 PHE A O 1
ATOM 1109 N N . ILE A 1 141 ? -0.558 -8.801 3.609 1.00 97.44 141 ILE A N 1
ATOM 1110 C CA . ILE A 1 141 ? 0.752 -8.280 3.198 1.00 97.44 141 ILE A CA 1
ATOM 1111 C C . ILE A 1 141 ? 1.745 -9.429 2.994 1.00 97.44 141 ILE A C 1
ATOM 1113 O O . ILE A 1 141 ? 2.428 -9.470 1.979 1.00 97.44 141 ILE A O 1
ATOM 1117 N N . VAL A 1 142 ? 1.807 -10.390 3.922 1.00 97.94 142 VAL A N 1
ATOM 1118 C CA . VAL A 1 142 ? 2.714 -11.545 3.797 1.00 97.94 142 VAL A CA 1
ATOM 1119 C C . VAL A 1 142 ? 2.387 -12.389 2.566 1.00 97.94 142 VAL A C 1
ATOM 1121 O O . VAL A 1 142 ? 3.293 -12.775 1.838 1.00 97.94 142 VAL A O 1
ATOM 1124 N N . LEU A 1 143 ? 1.108 -12.657 2.298 1.00 98.12 143 LEU A N 1
ATOM 1125 C CA . LEU A 1 143 ? 0.697 -13.414 1.115 1.00 98.12 143 LEU A CA 1
ATOM 1126 C C . LEU A 1 143 ? 1.022 -12.668 -0.184 1.00 98.12 143 LEU A C 1
ATOM 1128 O O . LEU A 1 143 ? 1.513 -13.293 -1.118 1.00 98.12 143 LEU A O 1
ATOM 1132 N N . ALA A 1 144 ? 0.821 -11.348 -0.228 1.00 97.75 144 ALA A N 1
ATOM 1133 C CA . ALA A 1 144 ? 1.244 -10.523 -1.358 1.00 97.75 144 ALA A CA 1
ATOM 1134 C C . ALA A 1 144 ? 2.762 -10.616 -1.584 1.00 97.75 144 ALA A C 1
ATOM 1136 O O . ALA A 1 144 ? 3.223 -10.853 -2.694 1.00 97.75 144 ALA A O 1
ATOM 1137 N N . VAL A 1 145 ? 3.552 -10.536 -0.510 1.00 97.69 145 VAL A N 1
ATOM 1138 C CA . VAL A 1 145 ? 5.015 -10.694 -0.563 1.00 97.69 145 VAL A CA 1
ATOM 1139 C C . VAL A 1 145 ? 5.419 -12.071 -1.088 1.00 97.69 145 VAL A C 1
ATOM 1141 O O . VAL A 1 145 ? 6.371 -12.167 -1.855 1.00 97.69 145 VAL A O 1
ATOM 1144 N N . VAL A 1 146 ? 4.703 -13.134 -0.715 1.00 98.00 146 VAL A N 1
ATOM 1145 C CA . VAL A 1 146 ? 4.949 -14.481 -1.252 1.00 98.00 146 VAL A CA 1
ATOM 1146 C C . VAL A 1 146 ? 4.677 -14.529 -2.755 1.00 98.00 146 VAL A C 1
ATOM 1148 O O . VAL A 1 146 ? 5.489 -15.085 -3.488 1.00 98.00 146 VAL A O 1
ATOM 1151 N N . ILE A 1 147 ? 3.582 -13.931 -3.232 1.00 97.44 147 ILE A N 1
ATOM 1152 C CA . ILE A 1 147 ? 3.273 -13.875 -4.669 1.00 97.44 147 ILE A CA 1
ATOM 1153 C C . ILE A 1 147 ? 4.371 -13.108 -5.420 1.00 97.44 147 ILE A C 1
ATOM 1155 O O . ILE A 1 147 ? 4.888 -13.599 -6.422 1.00 97.44 147 ILE A O 1
ATOM 1159 N N . GLU A 1 148 ? 4.801 -11.959 -4.899 1.00 96.81 148 GLU A N 1
ATOM 1160 C CA . GLU A 1 148 ? 5.899 -11.184 -5.484 1.00 96.81 148 GLU A CA 1
ATOM 1161 C C . GLU A 1 148 ? 7.228 -11.943 -5.467 1.00 96.81 148 GLU A C 1
ATOM 1163 O O . GLU A 1 148 ? 7.973 -11.914 -6.445 1.00 96.81 148 GLU A O 1
ATOM 1168 N N . ALA A 1 149 ? 7.528 -12.680 -4.395 1.00 96.94 149 ALA A N 1
ATOM 1169 C CA . ALA A 1 149 ? 8.710 -13.534 -4.327 1.00 96.94 149 ALA A CA 1
ATOM 1170 C C . ALA A 1 149 ? 8.667 -14.643 -5.390 1.00 96.94 149 ALA A C 1
ATOM 1172 O O . ALA A 1 149 ? 9.681 -14.905 -6.034 1.00 96.94 149 ALA A O 1
ATOM 1173 N N . LEU A 1 150 ? 7.500 -15.254 -5.623 1.00 96.75 150 LEU A N 1
ATOM 1174 C CA . LEU A 1 150 ? 7.309 -16.230 -6.699 1.00 96.75 150 LEU A CA 1
ATOM 1175 C C . LEU A 1 150 ? 7.499 -15.591 -8.081 1.00 96.75 150 LEU A C 1
ATOM 1177 O O . LEU A 1 150 ? 8.158 -16.193 -8.931 1.00 96.75 150 LEU A O 1
ATOM 1181 N N . PHE A 1 151 ? 7.004 -14.368 -8.305 1.00 94.25 151 PHE A N 1
ATOM 1182 C CA . PHE A 1 151 ? 7.298 -13.625 -9.535 1.00 94.25 151 PHE A CA 1
ATOM 1183 C C . PHE A 1 151 ? 8.791 -13.345 -9.689 1.00 94.25 151 PHE A C 1
ATOM 1185 O O . PHE A 1 151 ? 9.346 -13.612 -10.750 1.00 94.25 151 PHE A O 1
ATOM 1192 N N . GLY A 1 152 ? 9.456 -12.868 -8.638 1.00 94.44 152 GLY A N 1
ATOM 1193 C CA . GLY A 1 152 ? 10.890 -12.586 -8.654 1.00 94.44 152 GLY A CA 1
ATOM 1194 C C . GLY A 1 152 ? 11.738 -13.830 -8.926 1.00 94.44 152 GLY A C 1
ATOM 1195 O O . GLY A 1 152 ? 12.656 -13.782 -9.741 1.00 94.44 152 GLY A O 1
ATOM 1196 N N . LEU A 1 153 ? 11.400 -14.969 -8.315 1.00 95.44 153 LEU A N 1
ATOM 1197 C CA . LEU A 1 153 ? 12.046 -16.254 -8.599 1.00 95.44 153 LEU A CA 1
ATOM 1198 C C . LEU A 1 153 ? 11.786 -16.707 -10.036 1.00 95.44 153 LEU A C 1
ATOM 1200 O O . LEU A 1 153 ? 12.704 -17.175 -10.705 1.00 95.44 153 LEU A O 1
ATOM 1204 N N . THR A 1 154 ? 10.557 -16.530 -10.528 1.00 93.75 154 THR A N 1
ATOM 1205 C CA . THR A 1 154 ? 10.206 -16.866 -11.912 1.00 93.75 154 THR A CA 1
ATOM 1206 C C . THR A 1 154 ? 11.017 -16.036 -12.904 1.00 93.75 154 THR A C 1
ATOM 1208 O O . THR A 1 154 ? 11.575 -16.576 -13.859 1.00 93.75 154 THR A O 1
ATOM 1211 N N . GLN A 1 155 ? 11.134 -14.733 -12.636 1.00 93.62 155 GLN A N 1
ATOM 1212 C CA . GLN A 1 155 ? 11.950 -13.803 -13.408 1.00 93.62 155 GLN A CA 1
ATOM 1213 C C . GLN A 1 155 ? 13.417 -14.224 -13.440 1.00 93.62 155 GLN A C 1
ATOM 1215 O O . GLN A 1 155 ? 13.999 -14.308 -14.515 1.00 93.62 155 GLN A O 1
ATOM 1220 N N . TYR A 1 156 ? 13.980 -14.539 -12.275 1.00 93.19 156 TYR A N 1
ATOM 1221 C CA . TYR A 1 156 ? 15.398 -14.845 -12.131 1.00 93.19 156 TYR A CA 1
ATOM 1222 C C . TYR A 1 156 ? 15.802 -16.210 -12.710 1.00 93.19 156 TYR A C 1
ATOM 1224 O O . TYR A 1 156 ? 16.899 -16.352 -13.245 1.00 93.19 156 TYR A O 1
ATOM 1232 N N . LEU A 1 157 ? 14.940 -17.227 -12.588 1.00 92.94 157 LEU A N 1
ATOM 1233 C CA . LEU A 1 157 ? 15.288 -18.613 -12.929 1.00 92.94 157 LEU A CA 1
ATOM 1234 C C . LEU A 1 157 ? 14.790 -19.066 -14.307 1.00 92.94 157 LEU A C 1
ATOM 1236 O O . LEU A 1 157 ? 15.420 -19.931 -14.914 1.00 92.94 157 LEU A O 1
ATOM 1240 N N . PHE A 1 158 ? 13.660 -18.539 -14.794 1.00 91.88 158 PHE A N 1
ATOM 1241 C CA . PHE A 1 158 ? 12.963 -19.120 -15.951 1.00 91.88 158 PHE A CA 1
ATOM 1242 C C . PHE A 1 158 ? 12.804 -18.175 -17.144 1.00 91.88 158 PHE A C 1
ATOM 1244 O O . PHE A 1 158 ? 12.621 -18.659 -18.266 1.00 91.88 158 PHE A O 1
ATOM 1251 N N . LEU A 1 159 ? 12.847 -16.852 -16.950 1.00 90.50 159 LEU A N 1
ATOM 1252 C CA . LEU A 1 159 ? 12.670 -15.923 -18.066 1.00 90.50 159 LEU A CA 1
ATOM 1253 C C . LEU A 1 159 ? 13.897 -15.899 -18.980 1.00 90.50 159 LEU A C 1
ATOM 1255 O O . LEU A 1 159 ? 15.043 -15.894 -18.542 1.00 90.50 159 LEU A O 1
ATOM 1259 N N . LYS A 1 160 ? 13.624 -15.858 -20.285 1.00 91.12 160 LYS A N 1
ATOM 1260 C CA . LYS A 1 160 ? 14.619 -15.766 -21.358 1.00 91.12 160 LYS A CA 1
ATOM 1261 C C . LYS A 1 160 ? 14.534 -14.399 -22.056 1.00 91.12 160 LYS A C 1
ATOM 1263 O O . LYS A 1 160 ? 13.526 -13.698 -21.884 1.00 91.12 160 LYS A O 1
ATOM 1268 N N . PRO A 1 161 ? 15.559 -14.003 -22.834 1.00 90.25 161 PRO A N 1
ATOM 1269 C CA . PRO A 1 161 ? 15.476 -12.816 -23.681 1.00 90.25 161 PRO A CA 1
ATOM 1270 C C . PRO A 1 161 ? 14.212 -12.840 -24.554 1.00 90.25 161 PRO A C 1
ATOM 1272 O O . PRO A 1 161 ? 13.832 -13.895 -25.059 1.00 90.25 161 PRO A O 1
ATOM 1275 N N . GLY A 1 162 ? 13.547 -11.691 -24.707 1.00 85.88 162 GLY A N 1
ATOM 1276 C CA . GLY A 1 162 ? 12.281 -11.590 -25.451 1.00 85.88 162 GLY A CA 1
ATOM 1277 C C . GLY A 1 162 ? 11.042 -12.076 -24.686 1.00 85.88 162 GLY A C 1
ATOM 1278 O O . GLY A 1 162 ? 10.023 -12.386 -25.297 1.00 85.88 162 GLY A O 1
ATOM 1279 N N . ASN A 1 163 ? 11.112 -12.170 -23.354 1.00 88.81 163 ASN A N 1
ATOM 1280 C CA . ASN A 1 163 ? 9.964 -12.549 -22.533 1.00 88.81 163 ASN A CA 1
ATOM 1281 C C . ASN A 1 163 ? 8.817 -11.515 -22.601 1.00 88.81 163 ASN A C 1
ATOM 1283 O O . ASN A 1 163 ? 9.066 -10.316 -22.743 1.00 88.81 163 ASN A O 1
ATOM 1287 N N . PRO A 1 164 ? 7.560 -11.951 -22.398 1.00 83.75 164 PRO A N 1
ATOM 1288 C CA . PRO A 1 164 ? 6.392 -11.068 -22.440 1.00 83.75 164 PRO A CA 1
ATOM 1289 C C . PRO A 1 164 ? 6.353 -10.024 -21.311 1.00 83.75 164 PRO A C 1
ATOM 1291 O O . PRO A 1 164 ? 5.571 -9.080 -21.388 1.00 83.75 164 PRO A O 1
ATOM 1294 N N . PHE A 1 165 ? 7.179 -10.176 -20.269 1.00 83.31 165 PHE A N 1
ATOM 1295 C CA . PHE A 1 165 ? 7.249 -9.249 -19.138 1.00 83.31 165 PHE A CA 1
ATOM 1296 C C . PHE A 1 165 ? 8.141 -8.027 -19.392 1.00 83.31 165 PHE A C 1
ATOM 1298 O O . PHE A 1 165 ? 8.160 -7.121 -18.558 1.00 83.31 165 PHE A O 1
ATOM 1305 N N . GLY A 1 166 ? 8.892 -8.001 -20.500 1.00 83.75 166 GLY A N 1
ATOM 1306 C CA . GLY A 1 166 ? 9.912 -6.977 -20.743 1.00 83.75 166 GLY A CA 1
ATOM 1307 C C . GLY A 1 166 ? 11.076 -7.038 -19.745 1.00 83.75 166 GLY A C 1
ATOM 1308 O O . GLY A 1 166 ? 11.769 -6.046 -19.545 1.00 83.75 166 GLY A O 1
ATOM 1309 N N . TYR A 1 167 ? 11.271 -8.187 -19.093 1.00 87.88 167 TYR A N 1
ATOM 1310 C CA . TYR A 1 167 ? 12.300 -8.392 -18.080 1.00 87.88 167 TYR A CA 1
ATOM 1311 C C . TYR A 1 167 ? 13.696 -8.452 -18.711 1.00 87.88 167 TYR A C 1
ATOM 1313 O O . TYR A 1 167 ? 13.921 -9.230 -19.642 1.00 87.88 167 TYR A O 1
ATOM 1321 N N . ASP A 1 168 ? 14.637 -7.674 -18.173 1.00 88.38 168 ASP A N 1
ATOM 1322 C CA . ASP A 1 168 ? 16.042 -7.699 -18.586 1.00 88.38 168 ASP A CA 1
ATOM 1323 C C . ASP A 1 168 ? 16.773 -8.897 -17.960 1.00 88.38 16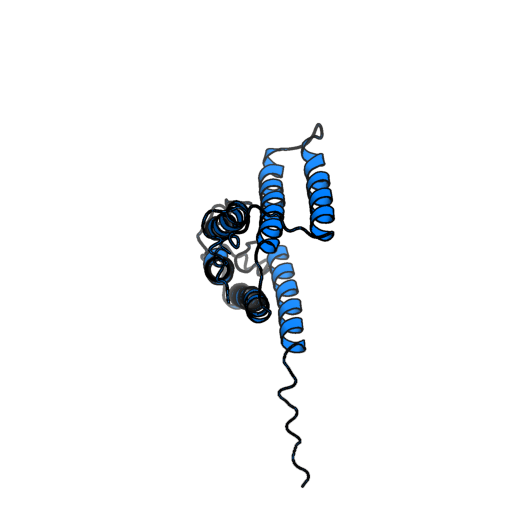8 ASP A C 1
ATOM 1325 O O . ASP A 1 168 ? 17.196 -8.875 -16.800 1.00 88.38 168 ASP A O 1
ATOM 1329 N N . THR A 1 169 ? 16.945 -9.946 -18.765 1.00 89.12 169 THR A N 1
ATOM 1330 C CA . THR A 1 169 ? 17.648 -11.175 -18.379 1.00 89.12 169 THR A CA 1
ATOM 1331 C C . THR A 1 169 ? 19.172 -11.037 -18.359 1.00 89.12 169 THR A C 1
ATOM 1333 O O . THR A 1 169 ? 19.838 -11.943 -17.872 1.00 89.12 169 THR A O 1
ATOM 1336 N N . ILE A 1 170 ? 19.743 -9.948 -18.893 1.00 88.19 170 ILE A N 1
ATOM 1337 C CA . ILE A 1 170 ? 21.193 -9.693 -18.870 1.00 88.19 170 ILE A CA 1
ATOM 1338 C C . ILE A 1 170 ? 21.570 -9.043 -17.540 1.00 88.19 170 ILE A C 1
ATOM 1340 O O . ILE A 1 170 ? 22.451 -9.536 -16.839 1.00 88.19 170 ILE A O 1
ATOM 1344 N N . ALA A 1 171 ? 20.876 -7.964 -17.161 1.00 89.62 171 ALA A N 1
ATOM 1345 C CA . ALA A 1 171 ? 21.057 -7.354 -15.845 1.00 89.62 171 ALA A CA 1
ATOM 1346 C C . ALA A 1 171 ? 20.575 -8.281 -14.715 1.00 89.62 171 ALA A C 1
ATOM 1348 O O . ALA A 1 171 ? 21.112 -8.228 -13.607 1.00 89.62 171 ALA A O 1
ATOM 1349 N N . ASN A 1 172 ? 19.566 -9.112 -15.004 1.00 89.44 172 ASN A N 1
ATOM 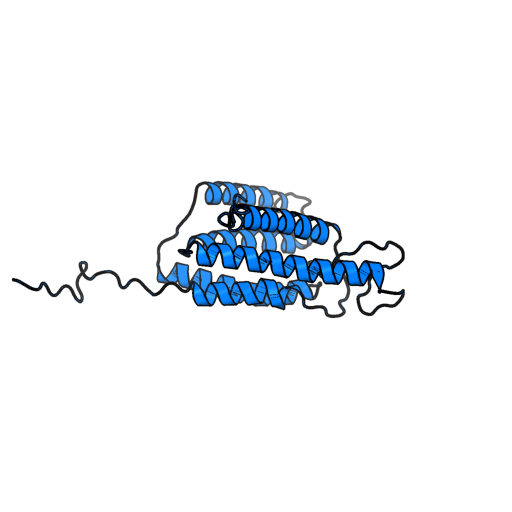1350 C CA . ASN A 1 172 ? 19.027 -10.169 -14.147 1.00 89.44 172 ASN A CA 1
ATOM 1351 C C . ASN A 1 172 ? 18.661 -9.690 -12.727 1.00 89.44 172 ASN A C 1
ATOM 1353 O O . ASN A 1 172 ? 18.997 -10.309 -11.715 1.00 89.44 172 ASN A O 1
ATOM 1357 N N . ARG A 1 173 ? 17.981 -8.536 -12.646 1.00 91.12 173 ARG A N 1
ATOM 1358 C CA . ARG A 1 173 ? 17.526 -7.917 -11.388 1.00 91.12 173 ARG A CA 1
ATOM 1359 C C . ARG A 1 173 ? 16.015 -8.095 -11.223 1.00 91.12 173 ARG A C 1
ATOM 1361 O O . ARG A 1 173 ? 15.266 -7.286 -11.772 1.00 91.12 173 ARG A O 1
ATOM 1368 N N . PRO A 1 174 ? 15.545 -9.140 -10.515 1.00 91.88 174 PRO A N 1
ATOM 1369 C CA . PRO A 1 174 ? 14.117 -9.400 -10.351 1.00 91.88 174 PRO A CA 1
ATOM 1370 C C . PRO A 1 174 ? 13.424 -8.232 -9.647 1.00 91.88 174 PRO A C 1
ATOM 1372 O O . PRO A 1 174 ? 13.929 -7.681 -8.668 1.00 91.88 174 PRO A O 1
ATOM 1375 N N . TYR A 1 175 ? 12.257 -7.856 -10.159 1.00 91.62 175 TYR A N 1
ATOM 1376 C CA . TYR A 1 175 ? 11.483 -6.718 -9.666 1.00 91.62 175 TYR A CA 1
ATOM 1377 C C . TYR A 1 175 ? 10.038 -7.082 -9.310 1.00 91.62 175 TYR A C 1
ATOM 1379 O O . TYR A 1 175 ? 9.254 -6.186 -8.993 1.00 91.62 175 TYR A O 1
ATOM 1387 N N . GLY A 1 176 ? 9.678 -8.368 -9.372 1.00 92.06 176 GLY A N 1
ATOM 1388 C CA . GLY A 1 176 ? 8.302 -8.816 -9.171 1.00 92.06 176 GLY A CA 1
ATOM 1389 C C . GLY A 1 176 ? 7.377 -8.161 -10.197 1.00 92.06 176 GLY A C 1
ATOM 1390 O O . GLY A 1 176 ? 7.713 -8.076 -11.380 1.00 92.06 176 GLY A O 1
ATOM 1391 N N . ILE A 1 177 ? 6.248 -7.627 -9.752 1.00 92.31 177 ILE A N 1
ATOM 1392 C CA . ILE A 1 177 ? 5.355 -6.817 -10.582 1.00 92.31 177 ILE A CA 1
ATOM 1393 C C . ILE A 1 177 ? 5.780 -5.343 -10.671 1.00 92.31 177 ILE A C 1
ATOM 1395 O O . ILE A 1 177 ? 5.400 -4.639 -11.605 1.00 92.31 177 ILE A O 1
ATOM 1399 N N . PHE A 1 178 ? 6.592 -4.865 -9.724 1.00 91.12 178 PHE A N 1
ATOM 1400 C CA . PHE A 1 178 ? 6.804 -3.435 -9.476 1.00 91.12 178 PHE A CA 1
ATOM 1401 C C . PHE A 1 178 ? 7.627 -2.707 -10.543 1.00 91.12 178 PHE A C 1
ATOM 1403 O O . PHE A 1 178 ? 7.725 -1.481 -10.508 1.00 91.12 178 PHE A O 1
ATOM 1410 N N . GLN A 1 179 ? 8.274 -3.448 -11.448 1.00 89.69 179 GLN A N 1
ATOM 1411 C CA . GLN A 1 179 ? 9.206 -2.929 -12.462 1.00 89.69 179 GLN A CA 1
ATOM 1412 C C . GLN A 1 179 ? 10.385 -2.114 -11.891 1.00 89.69 179 GLN A C 1
ATOM 1414 O O . GLN A 1 179 ? 11.125 -1.468 -12.626 1.00 89.69 179 GLN A O 1
ATOM 1419 N N . GLN A 1 180 ? 10.592 -2.159 -10.570 1.00 90.12 180 GLN A N 1
ATOM 1420 C CA . GLN A 1 180 ? 11.672 -1.486 -9.859 1.00 90.12 180 GLN A CA 1
ATOM 1421 C C . GLN A 1 180 ? 12.269 -2.419 -8.792 1.00 90.12 180 GLN A C 1
ATOM 1423 O O . GLN A 1 180 ? 11.587 -2.738 -7.812 1.00 90.12 180 GLN A O 1
ATOM 1428 N N . PRO A 1 181 ? 13.553 -2.813 -8.910 1.00 91.88 181 PRO A N 1
ATOM 1429 C CA . PRO A 1 181 ? 14.195 -3.718 -7.951 1.00 91.88 181 PRO A CA 1
ATOM 1430 C C . PRO A 1 181 ? 14.198 -3.188 -6.510 1.00 91.88 181 PRO A C 1
ATOM 1432 O O . PRO A 1 181 ? 14.056 -3.956 -5.564 1.00 91.88 181 PRO A O 1
ATOM 1435 N N . ASN A 1 182 ? 14.298 -1.866 -6.327 1.00 94.50 182 ASN A N 1
ATOM 1436 C CA . ASN A 1 182 ? 14.301 -1.241 -4.999 1.00 94.50 182 ASN A CA 1
ATOM 1437 C C . ASN A 1 182 ? 12.936 -1.354 -4.296 1.00 94.50 182 ASN A C 1
ATOM 1439 O O . ASN A 1 182 ? 12.868 -1.548 -3.080 1.00 94.50 182 ASN A O 1
ATOM 1443 N N . VAL A 1 183 ? 11.844 -1.262 -5.061 1.00 93.38 183 VAL A N 1
ATOM 1444 C CA . VAL A 1 183 ? 10.480 -1.436 -4.538 1.00 93.38 183 VAL A CA 1
ATOM 1445 C C . VAL A 1 183 ? 10.268 -2.895 -4.145 1.00 93.38 183 VAL A C 1
ATOM 1447 O O . VAL A 1 183 ? 9.820 -3.167 -3.037 1.00 93.38 183 VAL A O 1
ATOM 1450 N N . MET A 1 184 ? 10.704 -3.830 -4.992 1.00 95.38 184 MET A N 1
ATOM 1451 C CA . MET A 1 184 ? 10.688 -5.258 -4.678 1.00 95.38 184 MET A CA 1
ATOM 1452 C C . MET A 1 184 ? 11.475 -5.575 -3.398 1.0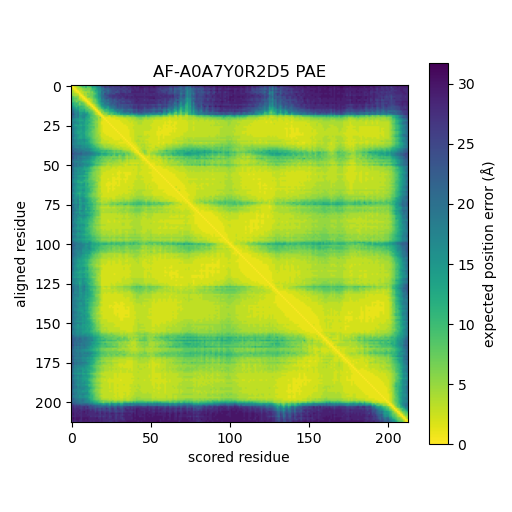0 95.38 184 MET A C 1
ATOM 1454 O O . MET A 1 184 ? 10.935 -6.172 -2.470 1.00 95.38 184 MET A O 1
ATOM 1458 N N . ALA A 1 185 ? 12.724 -5.115 -3.295 1.00 95.44 185 ALA A N 1
ATOM 1459 C CA . ALA A 1 185 ? 13.579 -5.385 -2.140 1.00 95.44 185 ALA A CA 1
ATOM 1460 C C . ALA A 1 185 ? 12.978 -4.859 -0.825 1.00 95.44 185 ALA A C 1
ATOM 1462 O O . ALA A 1 185 ? 12.916 -5.585 0.170 1.00 95.44 185 ALA A O 1
ATOM 1463 N N . SER A 1 186 ? 12.493 -3.614 -0.820 1.00 96.94 186 SER A N 1
ATOM 1464 C CA . SER A 1 186 ? 11.859 -3.018 0.364 1.00 96.94 186 SER A CA 1
ATOM 1465 C C . SER A 1 186 ? 10.528 -3.691 0.726 1.00 96.94 186 SER A C 1
ATOM 1467 O O . SER A 1 186 ? 10.241 -3.870 1.916 1.00 96.94 186 SER A O 1
ATOM 1469 N N . PHE A 1 187 ? 9.746 -4.137 -0.263 1.00 96.75 187 PHE A N 1
ATOM 1470 C CA . PHE A 1 187 ? 8.513 -4.890 -0.032 1.00 96.75 187 PHE A CA 1
ATOM 1471 C C . PHE A 1 187 ? 8.789 -6.270 0.582 1.00 96.75 187 PHE A C 1
ATOM 1473 O O . PHE A 1 187 ? 8.185 -6.611 1.602 1.00 96.75 187 PHE A O 1
ATOM 1480 N N . LEU A 1 188 ? 9.764 -7.021 0.051 1.00 97.44 188 LEU A N 1
ATOM 1481 C CA . LEU A 1 188 ? 10.202 -8.302 0.623 1.00 97.44 188 LEU A CA 1
ATOM 1482 C C . LEU A 1 188 ? 10.723 -8.140 2.055 1.00 97.44 188 LEU A C 1
ATOM 1484 O O . LEU A 1 188 ? 10.332 -8.903 2.938 1.00 97.44 188 LEU A O 1
ATOM 1488 N N . ALA A 1 189 ? 11.569 -7.134 2.305 1.00 97.75 189 ALA A N 1
ATOM 1489 C CA . ALA A 1 189 ? 12.106 -6.862 3.638 1.00 97.75 189 ALA A CA 1
ATOM 1490 C C . ALA A 1 189 ? 10.986 -6.557 4.645 1.00 97.75 189 ALA A C 1
ATOM 1492 O O . ALA A 1 189 ? 10.965 -7.106 5.747 1.00 97.75 189 ALA A O 1
ATOM 1493 N N . THR A 1 190 ? 10.006 -5.745 4.243 1.00 97.31 190 THR A N 1
ATOM 1494 C CA . THR A 1 190 ? 8.828 -5.445 5.067 1.00 97.31 190 THR A CA 1
ATOM 1495 C C . THR A 1 190 ? 8.016 -6.711 5.353 1.00 97.31 190 THR A C 1
ATOM 1497 O O . THR A 1 190 ? 7.644 -6.966 6.500 1.00 97.31 190 THR A O 1
ATOM 1500 N N . GLY A 1 191 ? 7.781 -7.543 4.336 1.00 97.12 191 GLY A N 1
ATOM 1501 C CA . GLY A 1 191 ? 7.099 -8.825 4.488 1.00 97.12 191 GLY A CA 1
ATOM 1502 C C . GLY A 1 191 ? 7.810 -9.789 5.426 1.00 97.12 191 GLY A C 1
ATOM 1503 O O . GLY A 1 191 ? 7.157 -10.422 6.251 1.00 97.12 191 GLY A O 1
ATOM 1504 N N . LEU A 1 192 ? 9.140 -9.858 5.357 1.00 97.31 192 LEU A N 1
ATOM 1505 C CA . LEU A 1 192 ? 9.953 -10.703 6.227 1.00 97.31 192 LEU A CA 1
ATOM 1506 C C . LEU A 1 192 ? 9.849 -10.267 7.694 1.00 97.31 192 LEU A C 1
ATOM 1508 O O . LEU A 1 192 ? 9.664 -11.112 8.573 1.00 97.31 192 LEU A O 1
ATOM 1512 N N . VAL A 1 193 ? 9.885 -8.959 7.968 1.00 97.88 193 VAL A N 1
ATOM 1513 C CA . VAL A 1 193 ? 9.684 -8.419 9.324 1.00 97.88 193 VAL A CA 1
ATOM 1514 C C . VAL A 1 193 ? 8.280 -8.750 9.839 1.00 97.88 193 VAL A C 1
ATOM 1516 O O . VAL A 1 193 ? 8.129 -9.203 10.976 1.00 97.88 193 VAL A O 1
ATOM 1519 N N . ILE A 1 194 ? 7.246 -8.591 9.007 1.00 97.19 194 ILE A N 1
ATOM 1520 C CA . ILE A 1 194 ? 5.862 -8.918 9.382 1.00 97.19 194 ILE A CA 1
ATOM 1521 C C . ILE A 1 194 ? 5.688 -10.426 9.611 1.00 97.19 194 ILE A C 1
ATOM 1523 O O . ILE A 1 194 ? 5.054 -10.823 10.590 1.00 97.19 194 ILE A O 1
ATOM 1527 N N . ALA A 1 195 ? 6.257 -11.272 8.752 1.00 96.44 195 ALA A N 1
ATOM 1528 C CA . ALA A 1 195 ? 6.215 -12.724 8.895 1.00 96.44 195 ALA A CA 1
ATOM 1529 C C . ALA A 1 195 ? 6.898 -13.170 10.195 1.00 96.44 195 ALA A C 1
ATOM 1531 O O . ALA A 1 195 ? 6.327 -13.949 10.958 1.00 96.44 195 ALA A O 1
ATOM 1532 N N . SER A 1 196 ? 8.066 -12.598 10.498 1.00 94.94 196 SER A N 1
ATOM 1533 C CA . SER A 1 196 ? 8.800 -12.834 11.747 1.00 94.94 196 SER A CA 1
ATOM 1534 C C . SER A 1 196 ? 7.981 -12.409 12.967 1.00 94.94 196 SER A C 1
ATOM 1536 O O . SER A 1 196 ? 7.871 -13.153 13.941 1.00 94.94 196 SER A O 1
ATOM 1538 N N . TYR A 1 197 ? 7.328 -11.246 12.898 1.00 94.62 197 TYR A N 1
ATOM 1539 C CA . TYR A 1 197 ? 6.421 -10.772 13.942 1.00 94.62 197 TYR A CA 1
ATOM 1540 C C . TYR A 1 197 ? 5.222 -11.710 14.151 1.00 94.62 197 TYR A C 1
ATOM 1542 O O . TYR A 1 197 ? 4.857 -12.002 15.293 1.00 94.62 197 TYR A O 1
ATOM 1550 N N . LEU A 1 198 ? 4.600 -12.194 13.070 1.00 93.12 198 LEU A N 1
ATOM 1551 C CA . LEU A 1 198 ? 3.481 -13.136 13.143 1.00 93.12 198 LEU A CA 1
ATOM 1552 C C . LEU A 1 198 ? 3.912 -14.481 13.732 1.00 93.12 198 LEU A C 1
ATOM 1554 O O . LEU A 1 198 ? 3.172 -15.039 14.542 1.00 93.12 198 LEU A O 1
ATOM 1558 N N . LEU A 1 199 ? 5.102 -14.968 13.368 1.00 92.19 199 LEU A N 1
ATOM 1559 C CA . LEU A 1 199 ? 5.688 -16.195 13.903 1.00 92.19 199 LEU A CA 1
ATOM 1560 C C . LEU A 1 199 ? 5.970 -16.069 15.406 1.00 92.19 199 LEU A C 1
ATOM 1562 O O . LEU A 1 199 ? 5.520 -16.906 16.183 1.00 92.19 199 LEU A O 1
ATOM 1566 N N . ALA A 1 200 ? 6.621 -14.983 15.830 1.00 90.19 200 ALA A N 1
ATOM 1567 C CA . ALA A 1 200 ? 6.945 -14.725 17.235 1.00 90.19 200 ALA A CA 1
ATOM 1568 C C . ALA A 1 200 ? 5.702 -14.562 18.131 1.00 90.19 200 ALA A C 1
ATOM 1570 O O . ALA A 1 200 ? 5.772 -14.763 19.341 1.00 90.19 200 ALA A O 1
ATOM 1571 N N . ARG A 1 201 ? 4.553 -14.193 17.551 1.00 84.31 201 ARG A N 1
ATOM 1572 C CA . ARG A 1 201 ? 3.273 -14.057 18.263 1.00 84.31 201 ARG A CA 1
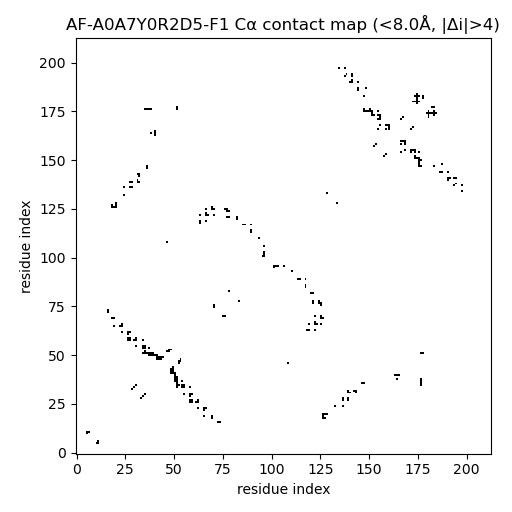ATOM 1573 C C . ARG A 1 201 ? 2.395 -15.303 18.228 1.00 84.31 201 ARG A C 1
ATOM 1575 O O . ARG A 1 201 ? 1.279 -15.249 18.754 1.00 84.31 201 ARG A O 1
ATOM 1582 N N . GLN A 1 202 ? 2.847 -16.407 17.635 1.00 76.94 202 GLN A N 1
ATOM 1583 C CA . GLN A 1 202 ? 2.135 -17.668 17.792 1.00 76.94 202 GLN A CA 1
ATOM 1584 C C . GLN A 1 202 ? 2.277 -18.132 19.251 1.00 76.94 202 GLN A C 1
ATOM 1586 O O . GLN A 1 202 ? 3.401 -18.269 19.732 1.00 76.94 202 GLN A O 1
ATOM 1591 N N . PRO A 1 203 ? 1.170 -18.357 19.987 1.00 63.00 203 PRO A N 1
ATOM 1592 C CA . PRO A 1 203 ? 1.262 -18.942 21.319 1.00 63.00 203 PRO A CA 1
ATOM 1593 C C . PRO A 1 203 ? 1.975 -20.289 21.186 1.00 63.00 203 PRO A C 1
ATOM 1595 O O . PRO A 1 203 ? 1.584 -21.082 20.331 1.00 63.00 203 PRO A O 1
ATOM 1598 N N . TYR A 1 204 ? 3.035 -20.502 21.977 1.00 58.03 204 TYR A N 1
ATOM 1599 C CA . TYR A 1 204 ? 3.890 -21.696 21.982 1.00 58.03 204 TYR A CA 1
ATOM 1600 C C . TYR A 1 204 ? 3.054 -22.980 21.837 1.00 58.03 204 TYR A C 1
ATOM 1602 O O . TYR A 1 204 ? 2.544 -23.528 22.810 1.00 58.03 204 TYR A O 1
ATOM 1610 N N . LYS A 1 205 ? 2.893 -23.468 20.602 1.00 52.38 205 LYS A N 1
ATOM 1611 C CA . LYS A 1 205 ? 2.155 -24.706 20.307 1.00 52.38 205 LYS A CA 1
ATOM 1612 C C . LYS A 1 205 ? 3.061 -25.942 20.403 1.00 52.38 205 LYS A C 1
ATOM 1614 O O . LYS A 1 205 ? 2.575 -27.064 20.344 1.00 52.38 205 LYS A O 1
ATOM 1619 N N . TYR A 1 206 ? 4.364 -25.736 20.608 1.00 55.00 206 TYR A N 1
ATOM 1620 C CA . TYR A 1 206 ? 5.390 -26.778 20.703 1.00 55.00 206 TYR A CA 1
ATOM 1621 C C . TYR A 1 206 ? 5.993 -26.909 22.110 1.00 55.00 206 TYR A C 1
ATOM 1623 O O . TYR A 1 206 ? 7.185 -27.130 22.260 1.00 55.00 206 TYR A O 1
ATOM 1631 N N . SER A 1 207 ? 5.166 -26.824 23.156 1.00 51.19 207 SER A N 1
ATOM 1632 C CA . SER A 1 207 ? 5.473 -27.495 24.427 1.00 51.19 207 SER A CA 1
ATOM 1633 C C . SER A 1 207 ? 4.672 -28.795 24.495 1.00 51.19 207 SER A C 1
ATOM 1635 O O . SER A 1 207 ? 3.766 -28.968 25.305 1.00 51.19 207 SER A O 1
ATOM 1637 N N . ARG A 1 208 ? 4.954 -29.721 23.572 1.00 50.16 208 ARG A N 1
ATOM 1638 C CA . ARG A 1 208 ? 4.764 -31.133 23.899 1.00 50.16 208 ARG A CA 1
ATOM 1639 C C . ARG A 1 208 ? 5.994 -31.470 24.724 1.00 50.16 208 ARG A C 1
ATOM 1641 O O . ARG A 1 208 ? 7.084 -31.528 24.164 1.00 50.16 208 ARG A O 1
ATOM 1648 N N . LYS A 1 209 ? 5.828 -31.629 26.041 1.00 49.47 209 LYS A N 1
ATOM 1649 C CA . LYS A 1 209 ? 6.800 -32.377 26.840 1.00 49.47 209 LYS A CA 1
ATOM 1650 C C . LYS A 1 209 ? 7.040 -33.679 26.075 1.00 49.47 209 LYS A C 1
ATOM 1652 O O . LYS A 1 209 ? 6.097 -34.450 25.895 1.00 49.47 209 LYS A O 1
ATOM 1657 N N . LEU A 1 210 ? 8.243 -33.858 25.530 1.00 55.69 210 LEU A N 1
ATOM 1658 C CA . LEU A 1 210 ? 8.724 -35.192 25.204 1.00 55.69 210 LEU A CA 1
ATOM 1659 C C . LEU A 1 210 ? 8.621 -35.940 26.528 1.00 55.69 210 LEU A C 1
ATOM 1661 O O . LEU A 1 210 ? 9.187 -35.503 27.524 1.00 55.69 210 LEU A O 1
ATOM 1665 N N . SER A 1 211 ? 7.715 -36.908 26.551 1.00 57.19 211 SER A N 1
ATOM 1666 C CA . SER A 1 211 ? 7.385 -37.725 27.707 1.00 57.19 211 SER A CA 1
ATOM 1667 C C . SER A 1 211 ? 8.658 -38.192 28.397 1.00 57.19 211 SER A C 1
ATOM 1669 O O . SER A 1 211 ? 9.528 -38.744 27.726 1.00 57.19 211 SER A O 1
ATOM 1671 N N . ASP A 1 212 ? 8.717 -37.987 29.712 1.00 50.72 212 ASP A N 1
ATOM 1672 C CA . ASP A 1 212 ? 9.622 -38.709 30.596 1.00 50.72 212 ASP A CA 1
ATOM 1673 C C . ASP A 1 212 ? 9.403 -40.215 30.366 1.00 50.72 212 ASP A C 1
ATOM 1675 O O . ASP A 1 212 ? 8.339 -40.750 30.692 1.00 50.72 212 ASP A O 1
ATOM 1679 N N . VAL A 1 213 ? 10.384 -40.862 29.738 1.00 47.28 213 VAL A N 1
ATOM 1680 C CA . VAL A 1 213 ? 10.623 -42.309 29.777 1.00 47.28 213 VAL A CA 1
ATOM 1681 C C . VAL A 1 213 ? 12.096 -42.491 30.091 1.00 47.28 213 VAL A C 1
ATOM 1683 O O . VAL A 1 213 ? 12.910 -41.822 29.413 1.00 47.28 213 VAL A O 1
#

Radius of gyration: 22.81 Å; Cα contacts (8 Å, |Δi|>4): 176; chains: 1; bounding box: 62×71×63 Å

InterPro domains:
  IPR031726 Protein glycosylation ligase domain [PF15864] (174-199)
  IPR051533 O-antigen ligase-like [PTHR37422] (11-202)

Solvent-accessible surface area (backbone atoms only — not comparable to full-atom values): 12401 Å² total; per-residue (Å²): 136,89,83,83,84,39,82,92,47,97,74,30,79,76,81,78,71,81,76,61,56,67,62,42,51,52,32,49,42,44,23,44,69,48,25,44,73,42,82,56,89,56,93,55,86,63,63,68,47,35,45,23,47,44,39,26,51,55,34,43,49,54,32,46,49,53,28,53,48,51,38,66,72,65,72,57,88,51,82,51,76,66,51,54,53,50,49,53,50,52,52,61,72,52,51,62,60,76,42,97,86,43,59,58,76,80,41,42,62,55,50,52,50,51,54,51,52,50,50,45,56,48,36,58,54,62,54,88,70,51,73,71,52,51,53,51,55,54,48,37,50,36,53,31,34,50,53,36,50,52,42,22,50,44,48,64,75,70,56,48,82,88,39,87,81,73,59,60,58,83,81,53,66,48,17,42,76,69,81,33,47,69,59,34,51,52,47,44,52,52,25,51,54,50,48,51,53,55,57,73,65,51,75,83,82,81,75,69,74,76,73,94,124

Mean predicted aligned error: 7.94 Å